Protein AF-A0AAU7BW28-F1 (afdb_monomer_lite)

Sequence (286 aa):
MNFTVKSLLILLLLIPFFSTAQVEEIYVDEDMNRMTKEQFLNNCGKSIYRCTSSVSDSLAVNILHSRFKFGRISPEVHEKLLSELYKNNETQTDQTIVLRFVDRHLSYESYVKHELNKMNSGGYDYYIFQNGEKKHFKGKSSVLPESWHKKNLKRYLYREKKCIKKVSKKSNSKVFHLAKYSFDSLHEDYKGLTLIKRNNYLEDIRSSLPDSTRFVIILPKGEYFSSEFFVHPKSIIPFLNNSDWSEYKRDLKYSNSIKYKKGYGFFKSLPYRYRNYYLDYNLTCF

Structure (mmCIF, N/CA/C/O backbone):
data_AF-A0AAU7BW28-F1
#
_entry.id   AF-A0AAU7BW28-F1
#
loop_
_atom_site.group_PDB
_atom_site.id
_atom_site.type_symbol
_atom_site.label_atom_id
_atom_site.label_alt_id
_atom_site.label_comp_id
_atom_site.label_asym_id
_atom_site.label_entity_id
_atom_site.label_seq_id
_atom_site.pdbx_PDB_ins_code
_atom_site.Cartn_x
_atom_site.Cartn_y
_atom_site.Cartn_z
_atom_site.occupancy
_atom_site.B_iso_or_equiv
_atom_site.auth_seq_id
_atom_site.auth_comp_id
_atom_site.auth_asym_id
_atom_site.auth_atom_id
_atom_site.pdbx_PDB_model_num
ATOM 1 N N . MET A 1 1 ? 41.742 -22.553 -60.285 1.00 51.03 1 MET A N 1
ATOM 2 C CA . MET A 1 1 ? 41.770 -22.941 -58.853 1.00 51.03 1 MET A CA 1
ATOM 3 C C . MET A 1 1 ? 41.646 -21.773 -57.853 1.00 51.03 1 MET A C 1
ATOM 5 O O . MET A 1 1 ? 41.866 -22.002 -56.678 1.00 51.03 1 MET A O 1
ATOM 9 N N . ASN A 1 2 ? 41.212 -20.558 -58.239 1.00 54.06 2 ASN A N 1
ATOM 10 C CA . ASN A 1 2 ? 41.238 -19.383 -57.333 1.00 54.06 2 ASN A CA 1
ATOM 11 C C . ASN A 1 2 ? 39.864 -18.777 -56.975 1.00 54.06 2 ASN A C 1
ATOM 13 O O . ASN A 1 2 ? 39.810 -17.747 -56.308 1.00 54.06 2 ASN A O 1
ATOM 17 N N . PHE A 1 3 ? 38.755 -19.383 -57.412 1.00 51.22 3 PHE A N 1
ATOM 18 C CA . PHE A 1 3 ? 37.410 -18.845 -57.156 1.00 51.22 3 PHE A CA 1
ATOM 19 C C . PHE A 1 3 ? 36.815 -19.330 -55.825 1.00 51.22 3 PHE A C 1
ATOM 21 O O . PHE A 1 3 ? 36.183 -18.558 -55.113 1.00 51.22 3 PHE A O 1
ATOM 28 N N . THR A 1 4 ? 37.097 -20.572 -55.430 1.00 55.78 4 THR A N 1
ATOM 29 C CA . THR A 1 4 ? 36.582 -21.184 -54.194 1.00 55.78 4 THR A CA 1
ATOM 30 C C . THR A 1 4 ? 37.168 -20.562 -52.923 1.00 55.78 4 THR A C 1
ATOM 32 O O . THR A 1 4 ? 36.454 -20.402 -51.938 1.00 55.78 4 THR A O 1
ATOM 35 N N . VAL A 1 5 ? 38.433 -20.127 -52.954 1.00 59.44 5 VAL A N 1
ATOM 36 C CA . VAL A 1 5 ? 39.103 -19.501 -51.797 1.00 59.44 5 VAL A CA 1
ATOM 37 C C . VAL A 1 5 ? 38.552 -18.097 -51.511 1.00 59.44 5 VAL A C 1
ATOM 39 O O . VAL A 1 5 ? 38.369 -17.733 -50.352 1.00 59.44 5 VAL A O 1
ATOM 42 N N . LYS A 1 6 ? 38.217 -17.320 -52.553 1.00 57.81 6 LYS A N 1
ATOM 43 C CA . LYS A 1 6 ? 37.648 -15.968 -52.400 1.00 57.81 6 LYS A CA 1
ATOM 44 C C . LYS A 1 6 ? 36.222 -15.992 -51.843 1.00 57.81 6 LYS A C 1
ATOM 46 O O . LYS A 1 6 ? 35.895 -15.162 -51.001 1.00 57.81 6 LYS A O 1
ATOM 51 N N . SER A 1 7 ? 35.399 -16.958 -52.252 1.00 61.16 7 SER A N 1
ATOM 52 C CA . SER A 1 7 ? 34.038 -17.118 -51.718 1.00 61.16 7 SER A CA 1
ATOM 53 C C . SER A 1 7 ? 34.025 -17.556 -50.248 1.00 61.16 7 SER A C 1
ATOM 55 O O . SER A 1 7 ? 33.180 -17.090 -49.488 1.00 61.16 7 SER A O 1
ATOM 57 N N . LEU A 1 8 ? 34.986 -18.385 -49.819 1.00 64.81 8 LEU A N 1
ATOM 58 C CA . LEU A 1 8 ? 35.111 -18.815 -48.420 1.00 64.81 8 LEU A CA 1
ATOM 59 C C . LEU A 1 8 ? 35.516 -17.657 -47.488 1.00 64.81 8 LEU A C 1
ATOM 61 O O . LEU A 1 8 ? 35.017 -17.548 -46.371 1.00 64.81 8 LEU A O 1
ATOM 65 N N . LEU A 1 9 ? 36.383 -16.761 -47.971 1.00 63.94 9 LEU A N 1
ATOM 66 C CA . LEU A 1 9 ? 36.865 -15.592 -47.227 1.00 63.94 9 LEU A CA 1
ATOM 67 C C . LEU A 1 9 ? 35.765 -14.537 -47.018 1.00 63.94 9 LEU A C 1
ATOM 69 O O . LEU A 1 9 ? 35.679 -13.941 -45.947 1.00 63.94 9 LEU A O 1
ATOM 73 N N . ILE A 1 10 ? 34.885 -14.356 -48.009 1.00 67.75 10 ILE A N 1
ATOM 74 C CA . ILE A 1 10 ? 33.700 -13.489 -47.892 1.00 67.75 10 ILE A CA 1
ATOM 75 C C . ILE A 1 10 ? 32.691 -14.080 -46.896 1.00 67.75 10 ILE A C 1
ATOM 77 O O . ILE A 1 10 ? 32.109 -13.338 -46.109 1.00 67.75 10 ILE A O 1
ATOM 81 N N . LEU A 1 11 ? 32.523 -15.409 -46.872 1.00 63.22 11 LEU A N 1
ATOM 82 C CA . LEU A 1 11 ? 31.638 -16.081 -45.916 1.00 63.22 11 LEU A CA 1
ATOM 83 C C . LEU A 1 11 ? 32.142 -15.937 -44.468 1.00 63.22 11 LEU A C 1
ATOM 85 O O . LEU A 1 11 ? 31.346 -15.671 -43.575 1.00 63.22 11 LEU A O 1
ATOM 89 N N . LEU A 1 12 ? 33.459 -16.036 -44.245 1.00 63.47 12 LEU A N 1
ATOM 90 C CA . LEU A 1 12 ? 34.102 -15.845 -42.934 1.00 63.47 12 LEU A CA 1
ATOM 91 C C . LEU A 1 12 ? 34.030 -14.395 -42.425 1.00 63.47 12 LEU A C 1
ATOM 93 O O . LEU A 1 12 ? 33.896 -14.179 -41.221 1.00 63.47 12 LEU A O 1
ATOM 97 N N . LEU A 1 13 ? 34.048 -13.405 -43.324 1.00 60.53 13 LEU A N 1
ATOM 98 C CA . LEU A 1 13 ? 33.890 -11.982 -42.987 1.00 60.53 13 LEU A CA 1
ATOM 99 C C . LEU A 1 13 ? 32.450 -11.586 -42.609 1.00 60.53 13 LEU A C 1
ATOM 101 O O . LEU A 1 13 ? 32.252 -10.515 -42.039 1.00 60.53 13 LEU A O 1
ATOM 105 N N . LEU A 1 14 ? 31.452 -12.438 -42.878 1.00 59.78 14 LEU A N 1
ATOM 106 C CA . LEU A 1 14 ? 30.046 -12.206 -42.511 1.00 59.78 14 LEU A CA 1
ATOM 107 C C . LEU A 1 14 ? 29.659 -12.807 -41.145 1.00 59.78 14 LEU A C 1
ATOM 109 O O . LEU A 1 14 ? 28.625 -12.443 -40.589 1.00 59.78 14 LEU A O 1
ATOM 113 N N . ILE A 1 15 ? 30.498 -13.674 -40.565 1.00 60.78 15 ILE A N 1
ATOM 114 C CA . ILE A 1 15 ? 30.257 -14.320 -39.262 1.00 60.78 15 ILE A CA 1
ATOM 115 C C . ILE A 1 15 ? 30.279 -13.345 -38.058 1.00 60.78 15 ILE A C 1
ATOM 117 O O . ILE A 1 15 ? 29.478 -13.555 -37.145 1.00 60.78 15 ILE A O 1
ATOM 121 N N . PRO A 1 16 ? 31.076 -12.250 -38.006 1.00 57.25 16 PRO A N 1
ATOM 122 C CA . PRO A 1 16 ? 31.078 -11.378 -36.828 1.00 57.25 16 PRO A CA 1
ATOM 123 C C . PRO A 1 16 ? 29.830 -10.485 -36.711 1.00 57.25 16 PRO A C 1
ATOM 125 O O . PRO A 1 16 ? 29.643 -9.852 -35.676 1.00 57.25 16 PRO A O 1
ATOM 128 N N . PHE A 1 17 ? 28.948 -10.446 -37.719 1.00 55.16 17 PHE A N 1
ATOM 129 C CA . PHE A 1 17 ? 27.733 -9.621 -37.683 1.00 55.16 17 PHE A CA 1
ATOM 130 C C . PHE A 1 17 ? 26.558 -10.246 -36.913 1.00 55.16 17 PHE A C 1
ATOM 132 O O . PHE A 1 17 ? 25.600 -9.537 -36.613 1.00 55.16 17 PHE A O 1
ATOM 139 N N . PHE A 1 18 ? 26.617 -11.533 -36.552 1.00 54.50 18 PHE A N 1
ATOM 140 C CA . PHE A 1 18 ? 25.511 -12.213 -35.857 1.00 54.50 18 PHE A CA 1
ATOM 141 C C . PHE A 1 18 ? 25.680 -12.336 -34.337 1.00 54.50 18 PHE A C 1
ATOM 143 O O . PHE A 1 18 ? 24.750 -12.768 -33.660 1.00 54.50 18 PHE A O 1
ATOM 150 N N . SER A 1 19 ? 26.802 -11.886 -33.770 1.00 52.16 19 SER A N 1
ATOM 151 C CA . SER A 1 19 ? 26.981 -11.805 -32.312 1.00 52.16 19 SER A CA 1
ATOM 152 C C . SER A 1 19 ? 26.445 -10.486 -31.754 1.00 52.16 19 SER A C 1
ATOM 154 O O . SER A 1 19 ? 27.135 -9.770 -31.031 1.00 52.16 19 SER A O 1
ATOM 156 N N . THR A 1 20 ? 25.199 -10.135 -32.075 1.00 60.94 20 THR A N 1
ATOM 157 C CA . THR A 1 20 ? 24.475 -9.185 -31.225 1.00 60.94 20 THR A CA 1
ATOM 158 C C . THR A 1 20 ? 24.211 -9.908 -29.913 1.00 60.94 20 THR A C 1
ATOM 160 O O . THR A 1 20 ? 23.485 -10.903 -29.917 1.00 60.94 20 THR A O 1
ATOM 163 N N . ALA A 1 21 ? 24.816 -9.454 -28.813 1.00 60.75 21 ALA A N 1
ATOM 164 C CA . ALA A 1 21 ? 24.485 -9.937 -27.479 1.00 60.75 21 ALA A CA 1
ATOM 165 C C . ALA A 1 21 ? 22.967 -9.788 -27.285 1.00 60.75 21 ALA A C 1
ATOM 167 O O . ALA A 1 21 ? 22.456 -8.677 -27.141 1.00 60.75 21 ALA A O 1
ATOM 168 N N . GLN A 1 22 ? 22.228 -10.892 -27.399 1.00 70.50 22 GLN A N 1
ATOM 169 C CA . GLN A 1 22 ? 20.799 -10.884 -27.131 1.00 70.50 22 GLN A CA 1
ATOM 170 C C . GLN A 1 22 ? 20.645 -10.675 -25.632 1.00 70.50 22 GLN A C 1
ATOM 172 O O . GLN A 1 22 ? 21.144 -11.472 -24.840 1.00 70.50 22 GLN A O 1
ATOM 177 N N . VAL A 1 23 ? 19.987 -9.581 -25.255 1.00 81.31 23 VAL A N 1
ATOM 178 C CA . VAL A 1 23 ? 19.608 -9.337 -23.865 1.00 81.31 23 VAL A CA 1
ATOM 179 C C . VAL A 1 23 ? 18.693 -10.482 -23.440 1.00 81.31 23 VAL A C 1
ATOM 181 O O . VAL A 1 23 ? 17.634 -10.683 -24.039 1.00 81.31 23 VAL A O 1
ATOM 184 N N . GLU A 1 24 ? 19.103 -11.247 -22.431 1.00 89.31 24 GLU A N 1
ATOM 185 C CA . GLU A 1 24 ? 18.281 -12.323 -21.890 1.00 89.31 24 GLU A CA 1
ATOM 186 C C . GLU A 1 24 ? 17.057 -11.707 -21.202 1.00 89.31 24 GLU A C 1
ATOM 188 O O . GLU A 1 24 ? 17.190 -10.801 -20.384 1.00 89.31 24 GLU A O 1
ATOM 193 N N . GLU A 1 25 ? 15.847 -12.169 -21.521 1.00 93.94 25 GLU A N 1
ATOM 194 C CA . GLU A 1 25 ? 14.629 -11.707 -20.851 1.00 93.94 25 GLU A CA 1
ATOM 195 C C . GLU A 1 25 ? 14.152 -12.754 -19.842 1.00 93.94 25 GLU A C 1
ATOM 197 O O . GLU A 1 25 ? 13.756 -13.859 -20.216 1.00 93.94 25 GLU A O 1
ATOM 202 N N . ILE A 1 26 ? 14.109 -12.384 -18.563 1.00 96.25 26 ILE A N 1
ATOM 203 C CA . ILE A 1 26 ? 13.549 -13.220 -17.500 1.00 96.25 26 ILE A CA 1
ATOM 204 C C . ILE A 1 26 ? 12.238 -12.600 -17.018 1.00 96.25 26 ILE A C 1
ATOM 206 O O . ILE A 1 26 ? 12.141 -11.389 -16.820 1.00 96.25 26 ILE A O 1
ATOM 210 N N . TYR A 1 27 ? 11.225 -13.442 -16.818 1.00 96.62 27 TYR A N 1
ATOM 211 C CA . TYR A 1 27 ? 9.905 -13.055 -16.328 1.00 96.62 27 TYR A CA 1
ATOM 212 C C . TYR A 1 27 ? 9.624 -13.779 -15.013 1.00 96.62 27 TYR A C 1
ATOM 214 O O . TYR A 1 27 ? 9.676 -15.009 -14.964 1.00 96.62 27 TYR A O 1
ATOM 222 N N . VAL A 1 28 ? 9.336 -13.025 -13.954 1.00 95.88 28 VAL A N 1
ATOM 223 C CA . VAL A 1 28 ? 9.110 -13.552 -12.599 1.00 95.88 28 VAL A CA 1
ATOM 224 C C . VAL A 1 28 ? 7.947 -12.850 -11.895 1.00 95.88 28 VAL A C 1
ATOM 226 O O . VAL A 1 28 ? 7.533 -11.757 -12.294 1.00 95.88 28 VAL A O 1
ATOM 229 N N . ASP A 1 29 ? 7.402 -13.481 -10.856 1.00 92.44 29 ASP A N 1
ATOM 230 C CA . ASP A 1 29 ? 6.489 -12.839 -9.902 1.00 92.44 29 ASP A CA 1
ATOM 231 C C . ASP A 1 29 ? 7.244 -12.181 -8.730 1.00 92.44 29 ASP A C 1
ATOM 233 O O . ASP A 1 29 ? 8.475 -12.128 -8.710 1.00 92.44 29 ASP A O 1
ATOM 237 N N . GLU A 1 30 ? 6.497 -11.632 -7.768 1.00 87.12 30 GLU A N 1
ATOM 238 C CA . GLU A 1 30 ? 7.046 -10.984 -6.567 1.00 87.12 30 GLU A CA 1
ATOM 239 C C . GLU A 1 30 ? 7.825 -11.931 -5.639 1.00 87.12 30 GLU A C 1
ATOM 241 O O . GLU A 1 30 ? 8.658 -11.458 -4.870 1.00 87.12 30 GLU A O 1
ATOM 246 N N . ASP A 1 31 ? 7.603 -13.243 -5.751 1.00 89.38 31 ASP A N 1
ATOM 247 C CA . ASP A 1 31 ? 8.280 -14.287 -4.976 1.00 89.38 31 ASP A CA 1
ATOM 248 C C . ASP A 1 31 ? 9.411 -14.956 -5.793 1.00 89.38 31 ASP A C 1
ATOM 250 O O . ASP A 1 31 ? 9.935 -16.003 -5.414 1.00 89.38 31 ASP A O 1
ATOM 254 N N . MET A 1 32 ? 9.813 -14.342 -6.915 1.00 91.69 32 MET A N 1
ATOM 255 C CA . MET A 1 32 ? 10.860 -14.807 -7.836 1.00 91.69 32 MET A CA 1
ATOM 256 C C . MET A 1 32 ? 10.555 -16.134 -8.549 1.00 91.69 32 MET A C 1
ATOM 258 O O . MET A 1 32 ? 11.452 -16.737 -9.151 1.00 91.69 32 MET A O 1
ATOM 262 N N . ASN A 1 33 ? 9.296 -16.576 -8.571 1.00 95.62 33 ASN A N 1
ATOM 263 C CA . ASN A 1 33 ? 8.906 -17.731 -9.370 1.00 95.62 33 ASN A CA 1
ATOM 264 C C . ASN A 1 33 ? 8.902 -17.347 -10.850 1.00 95.62 33 ASN A C 1
ATOM 266 O O . ASN A 1 33 ? 8.308 -16.343 -11.252 1.00 95.62 33 ASN A O 1
ATOM 270 N N . ARG A 1 34 ? 9.553 -18.164 -11.683 1.00 96.00 34 ARG A N 1
ATOM 271 C CA . ARG A 1 34 ? 9.599 -17.941 -13.132 1.00 96.00 34 ARG A CA 1
ATOM 272 C C . ARG A 1 34 ? 8.220 -18.118 -13.766 1.00 96.00 34 ARG A C 1
ATOM 274 O O . ARG A 1 34 ? 7.472 -19.031 -13.424 1.00 96.00 34 ARG A O 1
ATOM 281 N N . MET A 1 35 ? 7.929 -17.285 -14.758 1.00 96.31 35 MET A N 1
ATOM 282 C CA . MET A 1 35 ? 6.755 -17.396 -15.619 1.00 96.31 35 MET A CA 1
ATO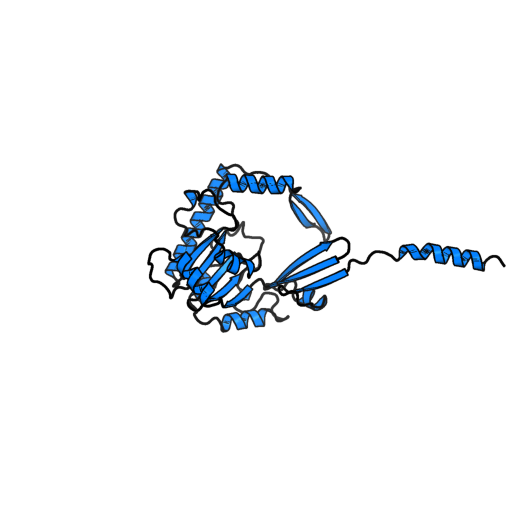M 283 C C . MET A 1 35 ? 7.138 -17.215 -17.087 1.00 96.31 35 MET A C 1
ATOM 285 O O . MET A 1 35 ? 8.240 -16.787 -17.421 1.00 96.31 35 MET A O 1
ATOM 289 N N . THR A 1 36 ? 6.218 -17.538 -17.987 1.00 96.25 36 THR A N 1
ATOM 290 C CA . THR A 1 36 ? 6.394 -17.277 -19.419 1.00 96.25 36 THR A CA 1
ATOM 291 C C . THR A 1 36 ? 6.139 -15.805 -19.748 1.00 96.25 36 THR A C 1
ATOM 293 O O . THR A 1 36 ? 5.355 -15.123 -19.080 1.00 96.25 36 THR A O 1
ATOM 296 N N . LYS A 1 37 ? 6.735 -15.324 -20.846 1.00 94.62 37 LYS A N 1
ATOM 297 C CA . LYS A 1 37 ? 6.442 -14.000 -21.418 1.00 94.62 37 LYS A CA 1
ATOM 298 C C . LYS A 1 37 ? 4.946 -13.801 -21.662 1.00 94.62 37 LYS A C 1
ATOM 300 O O . LYS A 1 37 ? 4.407 -12.744 -21.355 1.00 94.62 37 LYS A O 1
ATOM 305 N N . GLU A 1 38 ? 4.259 -14.826 -22.167 1.00 92.69 38 GLU A N 1
ATOM 306 C CA . GLU A 1 38 ? 2.815 -14.779 -22.403 1.00 92.69 38 GLU A CA 1
ATOM 307 C C . GLU A 1 38 ? 2.027 -14.599 -21.097 1.00 92.69 38 GLU A C 1
ATOM 309 O O . GLU A 1 38 ? 1.169 -13.720 -21.016 1.00 92.69 38 GLU A O 1
ATOM 314 N N . GLN A 1 39 ? 2.337 -15.376 -20.053 1.00 93.00 39 GLN A N 1
ATOM 315 C CA . GLN A 1 39 ? 1.705 -15.221 -18.737 1.00 93.00 39 GLN A CA 1
ATOM 316 C C . GLN A 1 39 ? 1.925 -13.817 -18.174 1.00 93.00 39 GLN A C 1
ATOM 318 O O . GLN A 1 39 ? 0.970 -13.185 -17.713 1.00 93.00 39 GLN A O 1
ATOM 323 N N . PHE A 1 40 ? 3.156 -13.309 -18.258 1.00 94.44 40 PHE A N 1
ATOM 324 C CA . PHE A 1 40 ? 3.476 -11.954 -17.832 1.00 94.44 40 PHE A CA 1
ATOM 325 C C . PHE A 1 40 ? 2.641 -10.924 -18.592 1.00 94.44 40 PHE A C 1
ATOM 327 O O . PHE A 1 40 ? 1.927 -10.149 -17.963 1.00 94.44 40 PHE A O 1
ATOM 334 N N . LEU A 1 41 ? 2.658 -10.944 -19.928 1.00 90.94 41 LEU A N 1
ATOM 335 C CA . LEU A 1 41 ? 1.924 -9.991 -20.768 1.00 90.94 41 LEU A CA 1
ATOM 336 C C . LEU A 1 41 ? 0.405 -10.075 -20.561 1.00 90.94 41 LEU A C 1
ATOM 338 O O . LEU A 1 41 ? -0.262 -9.045 -20.530 1.00 90.94 41 LEU A O 1
ATOM 342 N N . ASN A 1 42 ? -0.144 -11.274 -20.356 1.00 89.12 42 ASN A N 1
ATOM 343 C CA . ASN A 1 42 ? -1.570 -11.475 -20.087 1.00 89.12 42 ASN A CA 1
ATOM 344 C C . ASN A 1 42 ? -2.003 -10.925 -18.722 1.00 89.12 42 ASN A C 1
ATOM 346 O O . ASN A 1 42 ? -3.137 -10.457 -18.560 1.00 89.12 42 ASN A O 1
ATOM 350 N N . ASN A 1 43 ? -1.119 -10.990 -17.728 1.00 89.81 43 ASN A N 1
ATOM 351 C CA . ASN A 1 43 ? -1.340 -10.383 -16.419 1.00 89.81 43 ASN A CA 1
ATOM 352 C C . ASN A 1 43 ? -1.048 -8.882 -16.435 1.00 89.81 43 ASN A C 1
ATOM 354 O O . ASN A 1 43 ? -1.693 -8.109 -15.717 1.00 89.81 43 ASN A O 1
ATOM 358 N N . CYS A 1 44 ? -0.133 -8.459 -17.301 1.00 85.25 44 CYS A N 1
ATOM 359 C CA . CYS A 1 44 ? 0.238 -7.078 -17.473 1.00 85.25 44 CYS A CA 1
ATOM 360 C C . CYS A 1 44 ? -0.910 -6.278 -18.093 1.00 85.25 44 CYS A C 1
ATOM 362 O O . CYS A 1 44 ? -1.338 -6.498 -19.220 1.00 85.25 44 CYS A O 1
ATOM 364 N N . GLY A 1 45 ? -1.464 -5.349 -17.317 1.00 80.50 45 GLY A N 1
ATOM 365 C CA . GLY A 1 45 ? -2.656 -4.586 -17.696 1.00 80.50 45 GLY A CA 1
ATOM 366 C C . GLY A 1 45 ? -3.936 -5.030 -16.990 1.00 80.50 45 GLY A C 1
ATOM 367 O O . GLY A 1 45 ? -4.961 -4.357 -17.134 1.00 80.50 45 GLY A O 1
ATOM 368 N N . LYS A 1 46 ? -3.895 -6.092 -16.175 1.00 88.44 46 LYS A N 1
ATOM 369 C CA . LYS A 1 46 ? -4.943 -6.323 -15.174 1.00 88.44 46 LYS A CA 1
ATOM 370 C C . LYS A 1 46 ? -4.835 -5.278 -14.061 1.00 88.44 46 LYS A C 1
ATOM 372 O O . LYS A 1 46 ? -3.739 -4.893 -13.660 1.00 88.44 46 LYS A O 1
ATOM 377 N N . SER A 1 47 ? -5.969 -4.828 -13.525 1.00 86.88 47 SER A N 1
ATOM 378 C CA . SER A 1 47 ? -5.998 -3.778 -12.495 1.00 86.88 47 SER A CA 1
ATOM 379 C C . SER A 1 47 ? -5.319 -4.175 -11.184 1.00 86.88 47 SER A C 1
ATOM 381 O O . SER A 1 47 ? -4.825 -3.297 -10.473 1.00 86.88 47 SER A O 1
ATOM 383 N N . ILE A 1 48 ? -5.265 -5.478 -10.902 1.00 91.06 48 ILE A N 1
ATOM 384 C CA . ILE A 1 48 ? -4.683 -6.065 -9.693 1.00 91.06 48 ILE A CA 1
ATOM 385 C C . ILE A 1 48 ? -3.164 -6.270 -9.761 1.00 91.06 48 ILE A C 1
ATOM 387 O O . ILE A 1 48 ? -2.575 -6.598 -8.738 1.00 91.06 48 ILE A O 1
ATOM 391 N N . TYR A 1 49 ? -2.528 -6.049 -10.919 1.00 91.12 49 TYR A N 1
ATOM 392 C CA . TYR A 1 49 ? -1.084 -6.222 -11.094 1.00 91.12 49 TYR A CA 1
ATOM 393 C C . TYR A 1 49 ? -0.384 -4.937 -11.536 1.00 91.12 49 TYR A C 1
ATOM 395 O O . TYR A 1 49 ? -0.952 -4.082 -12.225 1.00 91.12 49 TYR A O 1
ATOM 403 N N . ARG A 1 50 ? 0.888 -4.816 -11.155 1.00 89.69 50 ARG A N 1
ATOM 404 C CA . ARG A 1 50 ? 1.837 -3.820 -11.654 1.00 89.69 50 ARG A CA 1
ATOM 405 C C . ARG A 1 50 ? 3.017 -4.550 -12.280 1.00 89.69 50 ARG A C 1
ATOM 407 O O . ARG A 1 50 ? 3.591 -5.436 -11.667 1.00 89.69 50 ARG A O 1
ATOM 414 N N . CYS A 1 51 ? 3.400 -4.143 -13.479 1.00 90.81 51 CYS A N 1
ATOM 415 C CA . CYS A 1 51 ? 4.571 -4.683 -14.157 1.00 90.81 51 CYS A CA 1
ATOM 416 C C . CYS A 1 51 ? 5.721 -3.701 -14.033 1.00 90.81 51 CYS A C 1
ATOM 418 O O . CYS A 1 51 ? 5.534 -2.503 -14.268 1.00 90.81 51 CYS A O 1
ATOM 420 N N . THR A 1 52 ? 6.899 -4.206 -13.707 1.00 90.31 52 THR A N 1
ATOM 421 C CA . THR A 1 52 ? 8.139 -3.433 -13.743 1.00 90.31 52 THR A CA 1
ATOM 422 C C . THR A 1 52 ? 9.166 -4.180 -14.567 1.00 90.31 52 THR A C 1
ATOM 424 O O . THR A 1 52 ? 9.229 -5.404 -14.492 1.00 90.31 52 THR A O 1
ATOM 427 N N . SER A 1 53 ? 9.995 -3.443 -15.291 1.00 88.75 53 SER A N 1
ATOM 428 C CA . SER A 1 53 ? 11.116 -4.003 -16.036 1.00 88.75 53 SER A CA 1
ATOM 429 C C . SER A 1 53 ? 12.379 -3.270 -15.617 1.00 88.75 53 SER A C 1
ATOM 431 O O . SER A 1 53 ? 12.380 -2.039 -15.558 1.00 88.75 53 SER A O 1
ATOM 433 N N . SER A 1 54 ? 13.428 -4.024 -15.314 1.00 85.88 54 SER A N 1
ATOM 434 C CA . SER A 1 54 ? 14.780 -3.515 -15.102 1.00 85.88 54 SER A CA 1
ATOM 435 C C . SER A 1 54 ? 15.675 -4.114 -16.175 1.00 85.88 54 SER A C 1
ATOM 437 O O . SER A 1 54 ? 15.618 -5.320 -16.398 1.00 85.88 54 SER A O 1
ATOM 439 N N . VAL A 1 55 ? 16.456 -3.285 -16.860 1.00 85.00 55 VAL A N 1
ATOM 440 C CA . VAL A 1 55 ? 17.301 -3.710 -17.982 1.00 85.00 55 VAL A CA 1
ATOM 441 C C . VAL A 1 55 ? 18.741 -3.321 -17.681 1.00 85.00 55 VAL A C 1
ATOM 443 O O . VAL A 1 55 ? 19.008 -2.167 -17.349 1.00 85.00 55 VAL A O 1
ATOM 446 N N . SER A 1 56 ? 19.644 -4.288 -17.791 1.00 83.56 56 SER A N 1
ATOM 447 C CA . SER A 1 56 ? 21.092 -4.114 -17.873 1.00 83.56 56 SER A CA 1
ATOM 448 C C . SER A 1 56 ? 21.588 -4.552 -19.256 1.00 83.56 56 SER A C 1
ATOM 450 O O . SER A 1 56 ? 20.803 -5.013 -20.086 1.00 83.56 56 SER A O 1
ATOM 452 N N . ASP A 1 57 ? 22.893 -4.430 -19.503 1.00 79.38 57 ASP A N 1
ATOM 453 C CA . ASP A 1 57 ? 23.507 -4.713 -20.808 1.00 79.38 57 ASP A CA 1
ATOM 454 C C . ASP A 1 57 ? 23.294 -6.155 -21.299 1.00 79.38 57 ASP A C 1
ATOM 456 O O . ASP A 1 57 ? 23.282 -6.402 -22.502 1.00 79.38 57 ASP A O 1
ATOM 460 N N . SER A 1 58 ? 23.105 -7.110 -20.385 1.00 86.75 58 SER A N 1
ATOM 461 C CA . SER A 1 58 ? 22.934 -8.531 -20.709 1.00 86.75 58 SER A CA 1
ATOM 462 C C . SER A 1 58 ? 21.593 -9.119 -20.276 1.00 86.75 58 SER A C 1
ATOM 464 O O . SER A 1 58 ? 21.251 -10.213 -20.720 1.00 86.75 58 SER A O 1
ATOM 466 N N . LEU A 1 59 ? 20.831 -8.425 -19.425 1.00 88.69 59 LEU A N 1
ATOM 467 C CA . LEU A 1 59 ? 19.664 -9.000 -18.766 1.00 88.69 59 LEU A CA 1
ATOM 468 C C . LEU A 1 59 ? 18.524 -7.989 -18.619 1.00 88.69 59 LEU A C 1
ATOM 470 O O . LEU A 1 59 ? 18.677 -6.913 -18.047 1.00 88.69 59 LEU A O 1
ATOM 474 N N . ALA A 1 60 ? 17.334 -8.389 -19.049 1.00 90.94 60 ALA A N 1
ATOM 475 C CA . ALA A 1 60 ? 16.078 -7.713 -18.783 1.00 90.94 60 ALA A CA 1
ATOM 476 C C . ALA A 1 60 ? 15.234 -8.552 -17.815 1.00 90.94 60 ALA A C 1
ATOM 478 O O . ALA A 1 60 ? 14.707 -9.607 -18.170 1.00 90.94 60 ALA A O 1
ATOM 479 N N . VAL A 1 61 ? 15.066 -8.065 -16.587 1.00 93.44 61 VAL A N 1
ATOM 480 C CA . VAL A 1 61 ? 14.215 -8.693 -15.571 1.00 93.44 61 VAL A CA 1
ATOM 481 C C . VAL A 1 61 ? 12.853 -8.013 -15.560 1.00 93.44 61 VAL A C 1
ATOM 483 O O . VAL A 1 61 ? 12.733 -6.821 -15.276 1.00 93.44 61 VAL A O 1
ATOM 486 N N . ASN A 1 62 ? 11.812 -8.786 -15.845 1.00 94.81 62 ASN A N 1
ATOM 487 C CA . ASN A 1 62 ? 10.420 -8.363 -15.872 1.00 94.81 62 ASN A CA 1
ATOM 488 C C . ASN A 1 62 ? 9.688 -8.975 -14.676 1.00 94.81 62 ASN A C 1
ATOM 490 O O . ASN A 1 62 ? 9.544 -10.191 -14.586 1.00 94.81 62 ASN A O 1
ATOM 494 N N . ILE A 1 63 ? 9.225 -8.129 -13.759 1.00 93.94 63 ILE A N 1
ATOM 495 C CA . ILE A 1 63 ? 8.631 -8.547 -12.486 1.00 93.94 63 ILE A CA 1
ATOM 496 C C . ILE A 1 63 ? 7.156 -8.156 -12.449 1.00 93.94 63 ILE A C 1
ATOM 498 O O . ILE A 1 63 ? 6.797 -6.997 -12.703 1.00 93.94 63 ILE A O 1
ATOM 502 N N . LEU A 1 64 ? 6.300 -9.132 -12.149 1.00 92.50 64 LEU A N 1
ATOM 503 C CA . LEU A 1 64 ? 4.869 -8.951 -11.937 1.00 92.50 64 LEU A CA 1
ATOM 504 C C . LEU A 1 64 ? 4.585 -8.814 -10.436 1.00 92.50 64 LEU A C 1
ATOM 506 O O . LEU A 1 64 ? 4.643 -9.787 -9.693 1.00 92.50 64 LEU A O 1
ATOM 510 N N . HIS A 1 65 ? 4.229 -7.609 -10.005 1.00 90.94 65 HIS A N 1
ATOM 511 C CA . HIS A 1 65 ? 3.896 -7.300 -8.613 1.00 90.94 65 HIS A CA 1
ATOM 512 C C . HIS A 1 65 ? 2.391 -7.363 -8.397 1.00 90.94 65 HIS A C 1
ATOM 514 O O . HIS A 1 65 ? 1.629 -6.772 -9.180 1.00 90.94 65 HIS A O 1
ATOM 520 N N . SER A 1 66 ? 1.949 -7.999 -7.313 1.00 91.50 66 SER A N 1
ATOM 521 C CA . SER A 1 66 ? 0.563 -7.864 -6.885 1.00 91.50 66 SER A CA 1
ATOM 522 C C . SER A 1 66 ? 0.336 -6.483 -6.282 1.00 91.50 66 SER A C 1
ATOM 524 O O . SER A 1 66 ? 1.100 -6.001 -5.448 1.00 91.50 66 SER A O 1
ATOM 526 N N . ARG A 1 67 ? -0.757 -5.827 -6.674 1.00 90.75 67 ARG A N 1
ATOM 527 C CA . ARG A 1 67 ? -1.144 -4.540 -6.079 1.00 90.75 67 ARG A CA 1
ATOM 528 C C . ARG A 1 67 ? -1.907 -4.678 -4.774 1.00 90.75 67 ARG A C 1
ATOM 530 O O . ARG A 1 67 ? -2.101 -3.683 -4.074 1.00 90.75 67 ARG A O 1
ATOM 537 N N . PHE A 1 68 ? -2.385 -5.886 -4.502 1.00 91.88 68 PHE A N 1
ATOM 538 C CA . PHE A 1 68 ? -3.216 -6.219 -3.361 1.00 91.88 68 PHE A CA 1
ATOM 539 C C . PHE A 1 68 ? -2.728 -7.530 -2.761 1.00 91.88 68 PHE A C 1
ATOM 541 O O . PHE A 1 68 ? -2.575 -8.516 -3.485 1.00 91.88 68 PHE A O 1
ATOM 548 N N . LYS A 1 69 ? -2.523 -7.572 -1.448 1.00 92.12 69 LYS A N 1
ATOM 549 C CA . LYS A 1 69 ? -2.099 -8.799 -0.768 1.00 92.12 69 LYS A CA 1
ATOM 550 C C . LYS A 1 69 ? -2.959 -9.020 0.457 1.00 92.12 69 LYS A C 1
ATOM 552 O O . LYS A 1 69 ? -3.168 -8.099 1.239 1.00 92.12 69 LYS A O 1
ATOM 557 N N . PHE A 1 70 ? -3.453 -10.242 0.606 1.00 93.56 70 PHE A N 1
ATOM 558 C CA . PHE A 1 70 ? -3.983 -10.721 1.873 1.00 93.56 70 PHE A CA 1
ATOM 559 C C . PHE A 1 70 ? -2.929 -11.593 2.530 1.00 93.56 70 PHE A C 1
ATOM 561 O O . PHE A 1 70 ? -2.249 -12.361 1.850 1.00 93.56 70 PHE A O 1
ATOM 568 N N . GLY A 1 71 ? -2.838 -11.525 3.846 1.00 91.12 71 GLY A N 1
ATOM 569 C CA . GLY A 1 71 ? -1.965 -12.409 4.595 1.00 91.12 71 GLY A CA 1
ATOM 570 C C . GLY A 1 71 ? -2.320 -12.428 6.067 1.00 91.12 71 GLY A C 1
ATOM 571 O O . GLY A 1 71 ? -3.376 -11.947 6.481 1.00 91.12 71 GLY A O 1
ATOM 572 N N . ARG A 1 72 ? -1.424 -13.005 6.858 1.00 91.50 72 ARG A N 1
ATOM 573 C CA . ARG A 1 72 ? -1.546 -13.058 8.307 1.00 91.50 72 ARG A CA 1
ATOM 574 C C . ARG A 1 72 ? -0.202 -12.739 8.934 1.00 91.50 72 ARG A C 1
ATOM 576 O O . ARG A 1 72 ? 0.813 -13.300 8.536 1.00 91.50 72 ARG A O 1
ATOM 583 N N . ILE A 1 73 ? -0.217 -11.821 9.887 1.00 87.94 73 ILE A N 1
ATOM 584 C CA . ILE A 1 73 ? 0.932 -11.497 10.724 1.00 87.94 73 ILE A CA 1
ATOM 585 C C . ILE A 1 73 ? 1.042 -12.589 11.794 1.00 87.94 73 ILE A C 1
ATOM 587 O O . ILE A 1 73 ? 0.020 -13.078 12.286 1.00 87.94 73 ILE A O 1
ATOM 591 N N . SER A 1 74 ? 2.263 -12.998 12.145 1.00 87.69 74 SER A N 1
ATOM 592 C CA . SER A 1 74 ? 2.452 -13.936 13.253 1.00 87.69 74 SER A CA 1
ATOM 593 C C . SER A 1 74 ? 1.925 -13.325 14.562 1.00 87.69 74 SER A C 1
ATOM 595 O O . SER A 1 74 ? 1.989 -12.103 14.729 1.00 87.69 74 SER A O 1
ATOM 597 N N . PRO A 1 75 ? 1.413 -14.136 15.507 1.00 88.56 75 PRO A N 1
ATOM 598 C CA . PRO A 1 75 ? 0.924 -13.624 16.788 1.00 88.56 75 PRO A CA 1
ATOM 599 C C . PRO A 1 75 ? 1.951 -12.746 17.517 1.00 88.56 75 PRO A C 1
ATOM 601 O O . PRO A 1 75 ? 1.606 -11.666 17.980 1.00 88.56 75 PRO A O 1
ATOM 604 N N . GLU A 1 76 ? 3.226 -13.144 17.508 1.00 86.75 76 GLU A N 1
ATOM 605 C CA . GLU A 1 76 ? 4.321 -12.389 18.127 1.00 86.75 76 GLU A CA 1
ATOM 606 C C . GLU A 1 76 ? 4.510 -10.995 17.505 1.00 86.75 76 GLU A C 1
ATOM 608 O O . GLU A 1 76 ? 4.609 -9.994 18.216 1.00 86.75 76 GLU A O 1
ATOM 613 N N . VAL A 1 77 ? 4.545 -10.901 16.169 1.00 84.19 77 VAL A N 1
ATOM 614 C CA . VAL A 1 77 ? 4.689 -9.608 15.478 1.00 84.19 77 VAL A CA 1
ATOM 615 C C . VAL A 1 77 ? 3.440 -8.753 15.692 1.00 84.19 77 VAL A C 1
ATOM 617 O O . VAL A 1 77 ? 3.546 -7.537 15.852 1.00 84.19 77 VAL A O 1
ATOM 620 N N . HIS A 1 78 ? 2.262 -9.375 15.746 1.00 86.75 78 HIS A N 1
ATOM 621 C CA . HIS A 1 78 ? 1.008 -8.685 16.019 1.00 86.75 78 HIS A CA 1
ATOM 622 C C . HIS A 1 78 ? 0.978 -8.081 17.432 1.00 86.75 78 HIS A C 1
ATOM 624 O O . HIS A 1 78 ? 0.678 -6.899 17.576 1.00 86.75 78 HIS A O 1
ATOM 630 N N . GLU A 1 79 ? 1.355 -8.835 18.465 1.00 85.44 79 GLU A N 1
ATOM 631 C CA . GLU A 1 79 ? 1.431 -8.336 19.846 1.00 85.44 79 GLU A CA 1
ATOM 632 C C . GLU A 1 79 ? 2.430 -7.186 19.993 1.00 85.44 79 GLU A C 1
ATOM 634 O O . GLU A 1 79 ? 2.106 -6.145 20.572 1.00 85.44 79 GLU A O 1
ATOM 639 N N . LYS A 1 80 ? 3.625 -7.326 19.406 1.00 83.00 80 LYS A N 1
ATOM 640 C CA . LYS A 1 80 ? 4.633 -6.256 19.401 1.00 83.00 80 LYS A CA 1
ATOM 641 C C . LYS A 1 80 ? 4.108 -5.007 18.702 1.00 83.00 80 LYS A C 1
ATOM 643 O O . LYS A 1 80 ? 4.236 -3.911 19.246 1.00 83.00 80 LYS A O 1
ATOM 648 N N . LEU A 1 81 ? 3.460 -5.160 17.546 1.00 84.38 81 LEU A N 1
ATOM 649 C CA . LEU A 1 81 ? 2.823 -4.047 16.847 1.00 84.38 81 LEU A CA 1
ATOM 650 C C . LEU A 1 81 ? 1.812 -3.343 17.760 1.00 84.38 81 LEU A C 1
ATOM 652 O O . LEU A 1 81 ? 1.898 -2.130 17.928 1.00 84.38 81 LEU A O 1
ATOM 656 N N . LEU A 1 82 ? 0.896 -4.084 18.390 1.00 85.50 82 LEU A N 1
ATOM 657 C CA . LEU A 1 82 ? -0.086 -3.508 19.311 1.00 85.50 82 LEU A CA 1
ATOM 658 C C . LEU A 1 82 ? 0.581 -2.755 20.468 1.00 85.50 82 LEU A C 1
ATOM 660 O O . LEU A 1 82 ? 0.195 -1.622 20.753 1.00 85.50 82 LEU A O 1
ATOM 664 N N . SER A 1 83 ? 1.614 -3.330 21.089 1.00 82.00 83 SER A N 1
ATOM 665 C CA . SER A 1 83 ? 2.329 -2.668 22.188 1.00 82.00 83 SER A CA 1
ATOM 666 C C . SER A 1 83 ? 2.961 -1.336 21.776 1.00 82.00 83 SER A C 1
ATOM 668 O O . SER A 1 83 ? 2.987 -0.397 22.566 1.00 82.00 83 SER A O 1
ATOM 670 N N . GLU A 1 84 ? 3.424 -1.223 20.529 1.00 80.19 84 GLU A N 1
ATOM 671 C CA . GLU A 1 84 ? 4.016 0.001 19.992 1.00 80.19 84 GLU A CA 1
ATOM 672 C C . GLU A 1 84 ? 2.949 1.039 19.635 1.00 80.19 84 GLU A C 1
ATOM 674 O O . GLU A 1 84 ? 3.120 2.230 19.899 1.00 80.19 84 GLU A O 1
ATOM 679 N N . LEU A 1 85 ? 1.832 0.590 19.061 1.00 81.25 85 LEU A N 1
ATOM 680 C CA . LEU A 1 85 ? 0.728 1.454 18.646 1.00 81.25 85 LEU A CA 1
ATOM 681 C C . LEU A 1 85 ? -0.055 2.045 19.823 1.00 81.25 85 LEU A C 1
ATOM 683 O O . LEU A 1 85 ? -0.567 3.161 19.715 1.00 81.25 85 LEU A O 1
ATOM 687 N N . TYR A 1 86 ? -0.155 1.306 20.928 1.00 79.94 86 TYR A N 1
ATOM 688 C CA . TYR A 1 86 ? -0.980 1.650 22.089 1.00 79.94 86 TYR A CA 1
ATOM 689 C C . TYR A 1 86 ? -0.158 1.931 23.356 1.00 79.94 86 TYR A C 1
ATOM 691 O O . TYR A 1 86 ? -0.670 1.779 24.467 1.00 79.94 86 TYR A O 1
ATOM 699 N N . LYS A 1 87 ? 1.105 2.370 23.217 1.00 70.56 87 LYS A N 1
ATOM 700 C CA . LYS A 1 87 ? 1.920 2.837 24.354 1.00 70.56 87 LYS A CA 1
ATOM 701 C C . LYS A 1 87 ? 1.085 3.799 25.219 1.00 70.56 87 LYS A C 1
ATOM 703 O O . LYS A 1 87 ? 0.670 4.841 24.718 1.00 70.56 87 LYS A O 1
ATOM 708 N N . ASN A 1 88 ? 0.864 3.432 26.492 1.00 53.31 88 ASN A N 1
ATOM 709 C CA . ASN A 1 88 ? 0.063 4.116 27.536 1.00 53.31 88 ASN A CA 1
ATOM 710 C C . ASN A 1 88 ? -1.383 3.615 27.804 1.00 53.31 88 ASN A C 1
ATOM 712 O O . ASN A 1 88 ? -2.274 4.425 28.042 1.00 53.31 88 ASN A O 1
ATOM 716 N N . ASN A 1 89 ? -1.610 2.298 27.904 1.00 48.16 89 ASN A N 1
ATOM 717 C CA . ASN A 1 89 ? -2.812 1.695 28.526 1.00 48.16 89 ASN A CA 1
ATOM 718 C C . ASN A 1 89 ? -4.178 1.963 27.854 1.00 48.16 89 ASN A C 1
ATOM 720 O O . ASN A 1 89 ? -5.212 1.715 28.476 1.00 48.16 89 ASN A O 1
ATOM 724 N N . GLU A 1 90 ? -4.236 2.386 26.586 1.00 55.94 90 GLU A N 1
ATOM 725 C CA . GLU A 1 90 ? -5.500 2.304 25.838 1.00 55.94 90 GLU A CA 1
ATOM 726 C C . GLU A 1 90 ? -5.807 0.832 25.522 1.00 55.94 90 GLU A C 1
ATOM 728 O O . GLU A 1 90 ? -5.324 0.250 24.552 1.00 55.94 90 GLU A O 1
ATOM 733 N N . THR A 1 91 ? -6.616 0.222 26.384 1.00 50.44 91 THR A N 1
ATOM 734 C CA . THR A 1 91 ? -7.193 -1.118 26.263 1.00 50.44 91 THR A CA 1
ATOM 735 C C . THR A 1 91 ? -8.178 -1.180 25.098 1.00 50.44 91 THR A C 1
ATOM 737 O O . THR A 1 91 ? -9.389 -1.177 25.292 1.00 50.44 91 THR A O 1
ATOM 740 N N . GLN A 1 92 ? -7.687 -1.257 23.862 1.00 58.81 92 GLN A N 1
ATOM 741 C CA . GLN A 1 92 ? -8.518 -1.683 22.734 1.00 58.81 92 GLN A CA 1
ATOM 742 C C . GLN A 1 92 ? -7.760 -2.643 21.821 1.00 58.81 92 GLN A C 1
ATOM 744 O O . GLN A 1 92 ? -7.079 -2.248 20.881 1.00 58.81 92 GLN A O 1
ATOM 749 N N . THR A 1 93 ? -7.926 -3.932 22.112 1.00 66.62 93 THR A N 1
ATOM 750 C CA . THR A 1 93 ? -7.354 -5.061 21.369 1.00 66.62 93 THR A CA 1
ATOM 751 C C . THR A 1 93 ? -8.264 -5.578 20.246 1.00 66.62 93 THR A C 1
ATOM 753 O O . THR A 1 93 ? -7.824 -6.410 19.462 1.00 66.62 93 THR A O 1
ATOM 756 N N . ASP A 1 94 ? -9.499 -5.067 20.120 1.00 81.94 94 ASP A N 1
ATOM 757 C CA . ASP A 1 94 ? -10.491 -5.519 19.121 1.00 81.94 94 ASP A CA 1
ATOM 758 C C . ASP A 1 94 ? -10.784 -4.486 18.013 1.00 81.94 94 ASP A C 1
ATOM 760 O O . ASP A 1 94 ? -11.859 -4.456 17.416 1.00 81.94 94 ASP A O 1
ATOM 764 N N . GLN A 1 95 ? -9.841 -3.583 17.736 1.00 88.19 95 GLN A N 1
ATOM 765 C CA . GLN A 1 95 ? -9.983 -2.615 16.646 1.00 88.19 95 GLN A CA 1
ATOM 766 C C . GLN A 1 95 ? -9.242 -3.050 15.393 1.00 88.19 95 GLN A C 1
ATOM 768 O O . GLN A 1 95 ? -8.112 -3.528 15.448 1.00 88.19 95 GLN A O 1
ATOM 773 N N . THR A 1 96 ? -9.843 -2.768 14.239 1.00 91.56 96 THR A N 1
ATOM 774 C CA . THR A 1 96 ? -9.130 -2.841 12.966 1.00 91.56 96 THR A CA 1
ATOM 775 C C . THR A 1 96 ? -8.130 -1.688 12.882 1.00 91.56 96 THR A C 1
ATOM 777 O O . THR A 1 96 ? -8.488 -0.511 12.977 1.00 91.56 96 THR A O 1
ATOM 780 N N . ILE A 1 97 ? -6.863 -2.007 12.672 1.00 91.00 97 ILE A N 1
ATOM 781 C CA . ILE A 1 97 ? -5.792 -1.026 12.524 1.00 91.00 97 ILE A CA 1
ATOM 782 C C . ILE A 1 97 ? -5.633 -0.697 11.048 1.00 91.00 97 ILE A C 1
ATOM 784 O O . ILE A 1 97 ? -5.562 -1.586 10.205 1.00 91.00 97 ILE A O 1
ATOM 788 N N . VAL A 1 98 ? -5.527 0.588 10.725 1.00 91.25 98 VAL A N 1
ATOM 789 C CA . VAL A 1 98 ? -5.157 1.048 9.386 1.00 91.25 98 VAL A CA 1
ATOM 790 C C . VAL A 1 98 ? -3.814 1.755 9.469 1.00 91.25 98 VAL A C 1
ATOM 792 O O . VAL A 1 98 ? -3.733 2.879 9.959 1.00 91.25 98 VAL A O 1
ATOM 795 N N . LEU A 1 99 ? -2.760 1.105 8.982 1.00 88.88 99 LEU A N 1
ATOM 796 C CA . LEU A 1 99 ? -1.423 1.677 8.863 1.00 88.88 99 LEU A CA 1
ATOM 797 C C . LEU A 1 99 ? -1.273 2.319 7.491 1.00 88.88 99 LEU A C 1
ATOM 799 O O . LEU A 1 99 ? -1.242 1.633 6.471 1.00 88.88 99 LEU A O 1
ATOM 803 N N . ARG A 1 100 ? -1.152 3.641 7.447 1.00 87.25 100 ARG A N 1
ATOM 804 C CA . ARG A 1 100 ? -0.931 4.376 6.205 1.00 87.25 100 ARG A CA 1
ATOM 805 C C . ARG A 1 100 ? 0.524 4.796 6.073 1.00 87.25 100 ARG A C 1
ATOM 807 O O . ARG A 1 100 ? 1.044 5.505 6.933 1.00 87.25 100 ARG A O 1
ATOM 814 N N . PHE A 1 101 ? 1.147 4.446 4.953 1.00 82.19 101 PHE A N 1
ATOM 815 C CA . PHE A 1 101 ? 2.509 4.855 4.645 1.00 82.19 101 PHE A CA 1
ATOM 816 C C . PHE A 1 101 ? 2.529 6.274 4.071 1.00 82.19 101 PHE A C 1
ATOM 818 O O . PHE A 1 101 ? 1.935 6.573 3.030 1.00 82.19 101 PHE A O 1
ATOM 825 N N . VAL A 1 102 ? 3.229 7.174 4.755 1.00 77.44 102 VAL A N 1
ATOM 826 C CA . VAL A 1 102 ? 3.399 8.566 4.346 1.00 77.44 102 VAL A CA 1
ATOM 827 C C . VAL A 1 102 ? 4.764 8.726 3.685 1.00 77.44 102 VAL A C 1
ATOM 829 O O . VAL A 1 102 ? 5.805 8.728 4.333 1.00 77.44 102 VAL A O 1
ATOM 832 N N . ASP A 1 103 ? 4.733 8.873 2.363 1.00 64.94 103 ASP A N 1
ATOM 833 C CA . ASP A 1 103 ? 5.903 9.088 1.492 1.00 64.94 103 ASP A CA 1
ATOM 834 C C . ASP A 1 103 ? 6.206 10.587 1.282 1.00 64.94 103 ASP A C 1
ATOM 836 O O . ASP A 1 103 ? 6.999 10.976 0.430 1.00 64.94 103 ASP A O 1
ATOM 840 N N . ARG A 1 104 ? 5.497 11.470 1.998 1.00 62.81 104 ARG A N 1
ATOM 841 C CA . ARG A 1 104 ? 5.700 12.917 1.889 1.00 62.81 104 ARG A CA 1
ATOM 842 C C . ARG A 1 104 ? 6.832 13.338 2.812 1.00 62.81 104 ARG A C 1
ATOM 844 O O . ARG A 1 104 ? 6.878 12.930 3.966 1.00 62.81 104 ARG A O 1
ATOM 851 N N . HIS A 1 105 ? 7.688 14.211 2.298 1.00 64.44 105 HIS A N 1
ATOM 852 C CA . HIS A 1 105 ? 8.657 14.953 3.095 1.00 64.44 105 HIS A CA 1
ATOM 853 C C . HIS A 1 105 ? 7.917 15.793 4.122 1.00 64.44 105 HIS A C 1
ATOM 855 O O . HIS A 1 105 ? 7.145 16.678 3.743 1.00 64.44 105 HIS A O 1
ATOM 861 N N . LEU A 1 106 ? 8.081 15.452 5.401 1.00 65.88 106 LEU A N 1
ATOM 862 C CA . LEU A 1 106 ? 7.261 16.055 6.444 1.00 65.88 106 LEU A CA 1
ATOM 863 C C . LEU A 1 106 ? 7.687 17.487 6.779 1.00 65.88 106 LEU A C 1
ATOM 865 O O . LEU A 1 106 ? 6.833 18.273 7.173 1.00 65.88 106 LEU A O 1
ATOM 869 N N . SER A 1 107 ? 8.956 17.843 6.565 1.00 73.62 107 SER A N 1
ATOM 870 C CA . SER A 1 107 ? 9.448 19.220 6.661 1.00 73.62 107 SER A CA 1
ATOM 871 C C . SER A 1 107 ? 9.842 19.775 5.294 1.00 73.62 107 SER A C 1
ATOM 873 O O . SER A 1 107 ? 10.180 19.025 4.368 1.00 73.62 107 SER A O 1
ATOM 875 N N . TYR A 1 108 ? 9.843 21.107 5.182 1.00 80.19 108 TYR A N 1
ATOM 876 C CA . TYR A 1 108 ? 10.362 21.779 3.995 1.00 80.19 108 TYR A CA 1
ATOM 877 C C . TYR A 1 108 ? 11.839 21.438 3.766 1.00 80.19 108 TYR A C 1
ATOM 879 O O . TYR A 1 108 ? 12.225 21.138 2.645 1.00 80.19 108 TYR A O 1
ATOM 887 N N . GLU A 1 109 ? 12.642 21.370 4.825 1.00 80.81 109 GLU A N 1
ATOM 888 C CA . GLU A 1 109 ? 14.056 20.977 4.756 1.00 80.81 109 GLU A CA 1
ATOM 889 C C . GLU A 1 109 ? 14.240 19.565 4.189 1.00 80.81 109 GLU A C 1
ATOM 891 O O . GLU A 1 109 ? 15.053 19.355 3.289 1.00 80.81 109 GLU A O 1
ATOM 896 N N . SER A 1 110 ? 13.437 18.597 4.647 1.00 76.94 110 SER A N 1
ATOM 897 C CA . SER A 1 110 ? 13.461 17.228 4.113 1.00 76.94 110 SER A CA 1
ATOM 898 C C . SER A 1 110 ? 13.072 17.202 2.634 1.00 76.94 110 SER A C 1
ATOM 900 O O . SER A 1 110 ? 13.679 16.485 1.838 1.00 76.94 110 SER A O 1
ATOM 902 N N . TYR A 1 111 ? 12.084 18.021 2.256 1.00 80.12 111 TYR A N 1
ATOM 903 C CA . TYR A 1 111 ? 11.653 18.180 0.870 1.00 80.12 111 TYR A CA 1
ATOM 904 C C . TYR A 1 111 ? 12.783 18.738 0.004 1.00 80.12 111 TYR A C 1
ATOM 906 O O . TYR A 1 111 ? 13.100 18.149 -1.029 1.00 80.12 111 TYR A O 1
ATOM 914 N N . VAL A 1 112 ? 13.423 19.818 0.453 1.00 82.75 112 VAL A N 1
ATOM 915 C CA . VAL A 1 112 ? 14.570 20.438 -0.217 1.00 82.75 112 VAL A CA 1
ATOM 916 C C . VAL A 1 112 ? 15.687 19.413 -0.390 1.00 82.75 112 VAL A C 1
ATOM 918 O O . VAL A 1 112 ? 16.125 19.189 -1.514 1.00 82.75 112 VAL A O 1
ATOM 921 N N . LYS A 1 113 ? 16.097 18.727 0.686 1.00 81.38 113 LYS A N 1
ATOM 922 C CA . LYS A 1 113 ? 17.165 17.713 0.655 1.00 81.38 113 LYS A CA 1
ATOM 923 C C . LYS A 1 113 ? 16.882 16.617 -0.372 1.00 81.38 113 LYS A C 1
ATOM 925 O O . LYS A 1 113 ? 17.763 16.242 -1.140 1.00 81.38 113 LYS A O 1
ATOM 930 N N . HIS A 1 114 ? 15.651 16.120 -0.421 1.00 78.56 114 HIS A N 1
ATOM 931 C CA . HIS A 1 114 ? 15.266 15.106 -1.394 1.00 78.56 114 HIS A CA 1
ATOM 932 C C . HIS A 1 114 ? 15.258 15.621 -2.836 1.00 78.56 114 HIS A C 1
ATOM 934 O O . HIS A 1 114 ? 15.741 14.923 -3.729 1.00 78.56 114 HIS A O 1
ATOM 940 N N . GLU A 1 115 ? 14.718 16.815 -3.089 1.00 80.38 115 GLU A N 1
ATOM 941 C CA . GLU A 1 115 ? 14.729 17.378 -4.442 1.00 80.38 115 GLU A CA 1
ATOM 942 C C . GLU A 1 115 ? 16.152 17.687 -4.912 1.00 80.38 115 GLU A C 1
ATOM 944 O O . GLU A 1 115 ? 16.474 17.399 -6.061 1.00 80.38 115 GLU A O 1
ATOM 949 N N . LEU A 1 116 ? 17.033 18.158 -4.025 1.00 81.75 116 LEU A N 1
ATOM 950 C CA . LEU A 1 116 ? 18.457 18.332 -4.323 1.00 81.75 116 LEU A CA 1
ATOM 951 C C . LEU A 1 116 ? 19.137 17.000 -4.653 1.00 81.75 116 LEU A C 1
ATOM 953 O O . LEU A 1 116 ? 19.830 16.905 -5.662 1.00 81.75 116 LEU A O 1
ATOM 957 N N . ASN A 1 117 ? 18.883 15.942 -3.876 1.00 79.38 117 ASN A N 1
ATOM 958 C CA . ASN A 1 117 ? 19.405 14.608 -4.189 1.00 79.38 117 ASN A CA 1
ATOM 959 C C . ASN A 1 117 ? 18.936 14.126 -5.571 1.00 79.38 117 ASN A C 1
ATOM 961 O O . ASN A 1 117 ? 19.727 13.574 -6.335 1.00 79.38 117 ASN A O 1
ATOM 965 N N . LYS A 1 118 ? 17.673 14.377 -5.936 1.00 75.69 118 LYS A N 1
ATOM 966 C CA . LYS A 1 118 ? 17.156 14.057 -7.275 1.00 75.69 118 LYS A CA 1
ATOM 967 C C . LYS A 1 118 ? 17.815 14.875 -8.381 1.00 75.69 118 LYS A C 1
ATOM 969 O O . LYS A 1 118 ? 18.089 14.332 -9.448 1.00 75.69 118 LYS A O 1
ATOM 974 N N . MET A 1 119 ? 18.065 16.161 -8.145 1.00 76.06 119 MET A N 1
ATOM 975 C CA . MET A 1 119 ? 18.778 17.017 -9.097 1.00 76.06 119 MET A CA 1
ATOM 976 C C . MET A 1 119 ? 20.204 16.514 -9.327 1.00 76.06 119 MET A C 1
ATOM 978 O O . MET A 1 119 ? 20.609 16.360 -10.476 1.00 76.06 119 MET A O 1
ATOM 982 N N . ASN A 1 120 ? 20.915 16.175 -8.249 1.00 77.94 120 ASN A N 1
ATOM 983 C CA . ASN A 1 120 ? 22.271 15.623 -8.306 1.00 77.94 120 ASN A CA 1
ATOM 984 C C . ASN A 1 120 ? 22.314 14.248 -8.991 1.00 77.94 120 ASN A C 1
ATOM 986 O O . ASN A 1 120 ? 23.321 13.894 -9.591 1.00 77.94 120 ASN A O 1
ATOM 990 N N . SER A 1 121 ? 21.206 13.502 -8.959 1.00 74.19 121 SER A N 1
ATOM 991 C CA . SER A 1 121 ? 21.061 12.209 -9.643 1.00 74.19 121 SER A CA 1
ATOM 992 C C . SER A 1 121 ? 20.705 12.334 -11.135 1.00 74.19 121 SER A C 1
ATOM 994 O O . SER A 1 121 ? 20.401 11.330 -11.771 1.00 74.19 121 SER A O 1
ATOM 996 N N . GLY A 1 122 ? 20.713 13.544 -11.710 1.00 67.38 122 GLY A N 1
ATOM 997 C CA . GLY A 1 122 ? 20.489 13.764 -13.145 1.00 67.38 122 GLY A CA 1
ATOM 998 C C . GLY A 1 122 ? 19.047 14.082 -13.566 1.00 67.38 122 GLY A C 1
ATOM 999 O O . GLY A 1 122 ? 18.767 14.133 -14.765 1.00 67.38 122 GLY A O 1
ATOM 1000 N N . GLY A 1 123 ? 18.140 14.354 -12.619 1.00 65.25 123 GLY A N 1
ATOM 1001 C CA . GLY A 1 123 ? 16.727 14.656 -12.893 1.00 65.25 123 GLY A CA 1
ATOM 1002 C C . GLY A 1 123 ? 15.840 13.408 -12.953 1.00 65.25 123 GLY A C 1
ATOM 1003 O O . GLY A 1 123 ? 16.204 12.353 -12.443 1.00 65.25 123 GLY A O 1
ATOM 1004 N N . TYR A 1 124 ? 14.635 13.533 -13.519 1.00 65.31 124 TYR A N 1
ATOM 1005 C CA . TYR A 1 124 ? 13.754 12.384 -13.763 1.00 65.31 124 TYR A CA 1
ATOM 1006 C C . TYR A 1 124 ? 13.502 12.214 -15.256 1.00 65.31 124 TYR A C 1
ATOM 1008 O O . TYR A 1 124 ? 12.992 13.112 -15.930 1.00 65.31 124 TYR A O 1
ATOM 1016 N N . ASP A 1 125 ? 13.837 11.030 -15.751 1.00 68.56 125 ASP A N 1
ATOM 1017 C CA . ASP A 1 125 ? 13.473 10.596 -17.086 1.00 68.56 125 ASP A CA 1
ATOM 1018 C C . ASP A 1 125 ? 12.000 10.197 -17.092 1.00 68.56 125 ASP A C 1
ATOM 1020 O O . ASP A 1 125 ? 11.551 9.369 -16.295 1.00 68.56 125 ASP A O 1
ATOM 1024 N N . TYR A 1 126 ? 11.221 10.790 -17.989 1.00 68.50 126 TYR A N 1
ATOM 10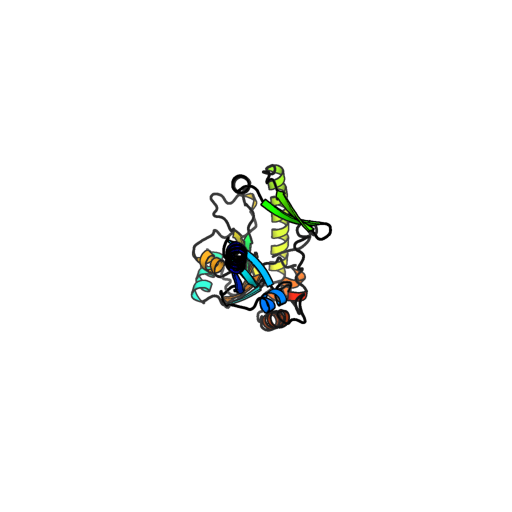25 C CA . TYR A 1 126 ? 9.855 10.350 -18.230 1.00 68.50 126 TYR A CA 1
ATOM 1026 C C . TYR A 1 126 ? 9.596 10.206 -19.721 1.00 68.50 126 TYR A C 1
ATOM 1028 O O . TYR A 1 126 ? 10.191 10.883 -20.557 1.00 68.50 126 TYR A O 1
ATOM 1036 N N . TYR A 1 127 ? 8.696 9.285 -20.051 1.00 69.94 127 TYR A N 1
ATOM 1037 C CA . TYR A 1 127 ? 8.344 8.974 -21.425 1.00 69.94 127 TYR A CA 1
ATOM 1038 C C . TYR A 1 127 ? 6.893 9.359 -21.678 1.00 69.94 127 TYR A C 1
ATOM 1040 O O . TYR A 1 127 ? 6.004 8.977 -20.912 1.00 69.94 127 TYR A O 1
ATOM 1048 N N . ILE A 1 128 ? 6.644 10.094 -22.757 1.00 67.50 128 ILE A N 1
ATOM 1049 C CA . ILE A 1 128 ? 5.289 10.377 -23.233 1.00 67.50 128 ILE A CA 1
ATOM 1050 C C . ILE A 1 128 ? 5.128 9.714 -24.595 1.00 67.50 128 ILE A C 1
ATOM 1052 O O . ILE A 1 128 ? 5.972 9.873 -25.471 1.00 67.50 128 ILE A O 1
ATOM 1056 N N . PHE A 1 129 ? 4.022 8.996 -24.777 1.00 59.59 129 PHE A N 1
ATOM 1057 C CA . PHE A 1 129 ? 3.592 8.569 -26.101 1.00 59.59 129 PHE A CA 1
ATOM 1058 C C . PHE A 1 129 ? 2.891 9.733 -26.806 1.00 59.59 129 PHE A C 1
ATOM 1060 O O . PHE A 1 129 ? 1.826 10.170 -26.364 1.00 59.59 129 PHE A O 1
ATOM 1067 N N . GLN A 1 130 ? 3.490 10.244 -27.881 1.00 53.69 130 GLN A N 1
ATOM 1068 C CA . GLN A 1 130 ? 2.901 11.254 -28.764 1.00 53.69 130 GLN A CA 1
ATOM 1069 C C . GLN A 1 130 ? 2.915 10.710 -30.192 1.00 53.69 130 GLN A C 1
ATOM 1071 O O . GLN A 1 130 ? 3.960 10.288 -30.670 1.00 53.69 130 GLN A O 1
ATOM 1076 N N . ASN A 1 131 ? 1.757 10.708 -30.858 1.00 65.81 131 ASN A N 1
ATOM 1077 C CA . ASN A 1 131 ? 1.591 10.220 -32.236 1.00 65.81 131 ASN A CA 1
ATOM 1078 C C . ASN A 1 131 ? 2.088 8.778 -32.466 1.00 65.81 131 ASN A C 1
ATOM 1080 O O . ASN A 1 131 ? 2.613 8.462 -33.523 1.00 65.81 131 ASN A O 1
ATOM 1084 N N . GLY A 1 132 ? 1.935 7.899 -31.471 1.00 68.25 132 GLY A N 1
ATOM 1085 C CA . GLY A 1 132 ? 2.386 6.504 -31.560 1.00 68.25 132 GLY A CA 1
ATOM 1086 C C . GLY A 1 132 ? 3.863 6.277 -31.217 1.00 68.25 132 GLY A C 1
ATOM 1087 O O . GLY A 1 132 ? 4.265 5.130 -31.053 1.00 68.25 132 GLY A O 1
ATOM 1088 N N . GLU A 1 133 ? 4.652 7.332 -31.006 1.00 52.00 133 GLU A N 1
ATOM 1089 C CA . GLU A 1 133 ? 6.076 7.233 -30.669 1.00 52.00 133 GLU A CA 1
ATOM 1090 C C . GLU A 1 133 ? 6.339 7.510 -29.182 1.00 52.00 133 GLU A C 1
ATOM 1092 O O . GLU A 1 133 ? 5.768 8.432 -28.589 1.00 52.00 133 GLU A O 1
ATOM 1097 N N . LYS A 1 134 ? 7.235 6.725 -28.567 1.00 75.56 134 LYS A N 1
ATOM 1098 C CA . LYS A 1 134 ? 7.689 6.909 -27.180 1.00 75.56 134 LYS A CA 1
ATOM 1099 C C . LYS A 1 134 ? 8.789 7.975 -27.142 1.00 75.56 134 LYS A C 1
ATOM 1101 O O . LYS A 1 134 ? 9.947 7.677 -27.415 1.00 75.56 134 LYS A O 1
ATOM 1106 N N . LYS A 1 135 ? 8.448 9.207 -26.766 1.00 67.62 135 LYS A N 1
ATOM 1107 C CA . LYS A 1 135 ? 9.417 10.304 -26.617 1.00 67.62 135 LYS A CA 1
ATOM 1108 C C . LYS A 1 135 ? 9.961 10.369 -25.197 1.00 67.62 135 LYS A C 1
ATOM 1110 O O . LYS A 1 135 ? 9.189 10.318 -24.239 1.00 67.62 135 LYS A O 1
ATOM 1115 N N . HIS A 1 136 ? 11.281 10.484 -25.071 1.00 75.25 136 HIS A N 1
ATOM 1116 C CA . HIS A 1 136 ? 11.992 10.650 -23.804 1.00 75.25 136 HIS A CA 1
ATOM 1117 C C . HIS A 1 136 ? 12.151 12.134 -23.468 1.00 75.25 136 HIS A C 1
ATOM 1119 O O . HIS A 1 136 ? 12.565 12.928 -24.309 1.00 75.25 136 HIS A O 1
ATOM 1125 N N . PHE A 1 137 ? 11.824 12.503 -22.234 1.00 70.50 137 PHE A N 1
ATOM 1126 C CA . PHE A 1 137 ? 11.990 13.847 -21.703 1.00 70.50 137 PHE A CA 1
ATOM 1127 C C . PHE A 1 137 ? 12.798 13.795 -20.408 1.00 70.50 137 PHE A C 1
ATOM 1129 O O . PHE A 1 137 ? 12.516 12.984 -19.523 1.00 70.50 137 PHE A O 1
ATOM 1136 N N . LYS A 1 138 ? 13.753 14.721 -20.274 1.00 70.31 138 LYS A N 1
ATOM 1137 C CA . LYS A 1 138 ? 14.438 14.996 -19.009 1.00 70.31 138 LYS A CA 1
ATOM 1138 C C . LYS A 1 138 ? 13.694 16.088 -18.256 1.00 70.31 138 LYS A C 1
ATOM 1140 O O . LYS A 1 138 ? 13.697 17.253 -18.657 1.00 70.31 138 LYS A O 1
ATOM 1145 N N . GLY A 1 139 ? 13.041 15.714 -17.164 1.00 63.97 139 GLY A N 1
ATOM 1146 C CA . GLY A 1 139 ? 12.457 16.670 -16.237 1.00 63.97 139 GLY A CA 1
ATOM 1147 C C . GLY A 1 139 ? 13.537 17.307 -15.370 1.00 63.97 139 GLY A C 1
ATOM 1148 O O . GLY A 1 139 ? 14.290 16.605 -14.694 1.00 63.97 139 GLY A O 1
ATOM 1149 N N . LYS A 1 140 ? 13.591 18.642 -15.343 1.00 62.12 140 LYS A N 1
ATOM 1150 C CA . LYS A 1 140 ? 14.334 19.361 -14.303 1.00 62.12 140 LYS A CA 1
ATOM 1151 C C . LYS A 1 140 ? 13.488 19.338 -13.034 1.00 62.12 140 LYS A C 1
ATOM 1153 O O . LYS A 1 140 ? 12.346 19.800 -13.049 1.00 62.12 140 LYS A O 1
ATOM 1158 N N . SER A 1 141 ? 14.016 18.771 -11.950 1.00 67.12 141 SER A N 1
ATOM 1159 C CA . SER A 1 141 ? 13.422 19.035 -10.641 1.00 67.12 141 SER A CA 1
ATOM 1160 C C . SER A 1 141 ? 13.756 20.470 -10.233 1.00 67.12 141 SER A C 1
ATOM 1162 O O . SER A 1 141 ? 14.838 20.970 -10.536 1.00 67.12 141 SER A O 1
ATOM 1164 N N . SER A 1 142 ? 12.822 21.132 -9.559 1.00 73.31 142 SER A N 1
ATOM 1165 C CA . SER A 1 142 ? 13.022 22.442 -8.947 1.00 73.31 142 SER A CA 1
ATOM 1166 C C . SER A 1 142 ? 12.523 22.395 -7.512 1.00 73.31 142 SER A C 1
ATOM 1168 O O . SER A 1 142 ? 11.436 21.869 -7.254 1.00 73.31 142 SER A O 1
ATOM 1170 N N . VAL A 1 143 ? 13.278 22.994 -6.594 1.00 81.25 143 VAL A N 1
ATOM 1171 C CA . VAL A 1 143 ? 12.817 23.211 -5.224 1.00 81.25 143 VAL A CA 1
ATOM 1172 C C . VAL A 1 143 ? 11.691 24.239 -5.277 1.00 81.25 143 VAL A C 1
ATOM 1174 O O . VAL A 1 143 ? 11.893 25.381 -5.685 1.00 81.25 143 VAL A O 1
ATOM 1177 N N . LEU A 1 144 ? 10.482 23.821 -4.911 1.00 83.69 144 LEU A N 1
ATOM 1178 C CA . LEU A 1 144 ? 9.335 24.718 -4.824 1.00 83.69 144 LEU A CA 1
ATOM 1179 C C . LEU A 1 144 ? 9.464 25.624 -3.594 1.00 83.69 144 LEU A C 1
ATOM 1181 O O . LEU A 1 144 ? 10.009 25.175 -2.592 1.00 83.69 144 LEU A O 1
ATOM 1185 N N . PRO A 1 145 ? 8.910 26.849 -3.613 1.00 86.88 145 PRO A N 1
ATOM 1186 C CA . PRO A 1 145 ? 8.967 27.746 -2.463 1.00 86.88 145 PRO A CA 1
ATOM 1187 C C . PRO A 1 145 ? 8.348 27.140 -1.198 1.00 86.88 145 PRO A C 1
ATOM 1189 O O . PRO A 1 145 ? 7.321 26.454 -1.256 1.00 86.88 145 PRO A O 1
ATOM 1192 N N . GLU A 1 146 ? 8.897 27.482 -0.032 1.00 86.88 146 GLU A N 1
ATOM 1193 C CA . GLU A 1 146 ? 8.393 27.025 1.270 1.00 86.88 146 GLU A CA 1
ATOM 1194 C C . GLU A 1 146 ? 6.906 27.352 1.476 1.00 86.88 146 GLU A C 1
ATOM 1196 O O . GLU A 1 146 ? 6.136 26.529 1.972 1.00 86.88 146 GLU A O 1
ATOM 1201 N N . SER A 1 147 ? 6.461 28.527 1.025 1.00 86.94 147 SER A N 1
ATOM 1202 C CA . SER A 1 147 ? 5.054 28.942 1.086 1.00 86.94 147 SER A CA 1
ATOM 1203 C C . SER A 1 147 ? 4.129 27.990 0.317 1.00 86.94 147 SER A C 1
ATOM 1205 O O . SER A 1 147 ? 3.033 27.655 0.782 1.00 86.94 147 SER A O 1
ATOM 1207 N N . TRP A 1 148 ? 4.582 27.493 -0.837 1.00 85.19 148 TRP A N 1
ATOM 1208 C CA . TRP A 1 148 ? 3.866 26.495 -1.624 1.00 85.19 148 TRP A CA 1
ATOM 1209 C C . TRP A 1 148 ? 3.836 25.147 -0.898 1.00 85.19 148 TRP A C 1
ATOM 1211 O O . TRP A 1 148 ? 2.777 24.511 -0.828 1.00 85.19 148 TRP A O 1
ATOM 1221 N N . HIS A 1 149 ? 4.962 24.731 -0.310 1.00 81.75 149 HIS A N 1
ATOM 1222 C CA . HIS A 1 149 ? 5.050 23.506 0.487 1.00 81.75 149 HIS A CA 1
ATOM 1223 C C . HIS A 1 149 ? 4.075 23.548 1.677 1.00 81.75 149 HIS A C 1
ATOM 1225 O O . HIS A 1 149 ? 3.198 22.685 1.777 1.00 81.75 149 HIS A O 1
ATOM 1231 N N . LYS A 1 150 ? 4.123 24.608 2.497 1.00 82.94 150 LYS A N 1
ATOM 1232 C CA . LYS A 1 150 ? 3.225 24.830 3.648 1.00 82.94 150 LYS A CA 1
ATOM 1233 C C . LYS A 1 150 ? 1.749 24.805 3.247 1.00 82.94 150 LYS A C 1
ATOM 1235 O O . LYS A 1 150 ? 0.928 24.140 3.884 1.00 82.94 150 LYS A O 1
ATOM 1240 N N . LYS A 1 151 ? 1.385 25.472 2.144 1.00 84.81 151 LYS A N 1
ATOM 1241 C CA . LYS A 1 151 ? 0.003 25.487 1.629 1.00 84.81 151 LYS A CA 1
ATOM 1242 C C . LYS A 1 151 ? -0.486 24.088 1.245 1.00 84.81 151 LYS A C 1
ATOM 1244 O O . LYS A 1 151 ? -1.627 23.726 1.550 1.00 84.81 151 LYS A O 1
ATOM 1249 N N . ASN A 1 152 ? 0.352 23.294 0.580 1.00 81.50 152 ASN A N 1
ATOM 1250 C CA . ASN A 1 152 ? -0.001 21.927 0.198 1.00 81.50 152 ASN A CA 1
ATOM 1251 C C . ASN A 1 152 ? -0.060 20.984 1.395 1.00 81.50 152 ASN A C 1
ATOM 1253 O O . ASN A 1 152 ? -0.971 20.154 1.457 1.00 81.50 152 ASN A O 1
ATOM 1257 N N . LEU A 1 153 ? 0.842 21.157 2.358 1.00 80.19 153 LEU A N 1
ATOM 1258 C CA . LEU A 1 153 ? 0.829 20.418 3.610 1.00 80.19 153 LEU A CA 1
ATOM 1259 C C . LEU A 1 153 ? -0.470 20.672 4.387 1.00 80.19 153 LEU A C 1
ATOM 1261 O O . LEU A 1 153 ? -1.191 19.727 4.703 1.00 80.19 153 LEU A O 1
ATOM 1265 N N . LYS A 1 154 ? -0.866 21.936 4.580 1.00 82.88 154 LYS A N 1
ATOM 1266 C CA . LYS A 1 154 ? -2.127 22.289 5.259 1.00 82.88 154 LYS A CA 1
ATOM 1267 C C . LYS A 1 154 ? -3.352 21.648 4.595 1.00 82.88 154 LYS A C 1
ATOM 1269 O O . LYS A 1 154 ? -4.221 21.098 5.273 1.00 82.88 154 LYS A O 1
ATOM 1274 N N . ARG A 1 155 ? -3.418 21.670 3.259 1.00 83.38 155 ARG A N 1
ATOM 1275 C CA . ARG A 1 155 ? -4.496 21.016 2.489 1.00 83.38 155 ARG A CA 1
ATOM 1276 C C . ARG A 1 155 ? -4.477 19.498 2.623 1.00 83.38 155 ARG A C 1
ATOM 1278 O O . ARG A 1 155 ? -5.534 18.872 2.652 1.00 83.38 155 ARG A O 1
ATOM 1285 N N . TYR A 1 156 ? -3.295 18.893 2.637 1.00 81.81 156 TYR A N 1
ATOM 1286 C CA . TYR A 1 156 ? -3.136 17.464 2.881 1.00 81.81 156 TYR A CA 1
ATOM 1287 C C . TYR A 1 156 ? -3.678 17.096 4.266 1.00 81.81 156 TYR A C 1
ATOM 1289 O O . TYR A 1 156 ? -4.627 16.324 4.352 1.00 81.81 156 TYR A O 1
ATOM 1297 N N . LEU A 1 157 ? -3.189 17.748 5.319 1.00 82.94 157 LEU A N 1
ATOM 1298 C CA . LEU A 1 157 ? -3.584 17.489 6.706 1.00 82.94 157 LEU A CA 1
ATOM 1299 C C . LEU A 1 157 ? -5.082 17.670 6.951 1.00 82.94 157 LEU A C 1
ATOM 1301 O O . LEU A 1 157 ? -5.703 16.854 7.627 1.00 82.94 157 LEU A O 1
ATOM 1305 N N . TYR A 1 158 ? -5.689 18.715 6.382 1.00 85.31 158 TYR A N 1
ATOM 1306 C CA . TYR A 1 158 ? -7.136 18.918 6.471 1.00 85.31 158 TYR A CA 1
ATOM 1307 C C . TYR A 1 158 ? -7.919 17.721 5.903 1.00 85.31 158 TYR A C 1
ATOM 1309 O O . TYR A 1 158 ? -8.886 17.255 6.512 1.00 85.31 158 TYR A O 1
ATOM 1317 N N . ARG A 1 159 ? -7.486 17.196 4.750 1.00 82.44 159 ARG A N 1
ATOM 1318 C CA . ARG A 1 159 ? -8.122 16.041 4.101 1.00 82.44 159 ARG A CA 1
ATOM 1319 C C . ARG A 1 159 ? -7.925 14.763 4.906 1.00 82.44 159 ARG A C 1
ATOM 1321 O O . ARG A 1 159 ? -8.900 14.044 5.110 1.00 82.44 159 ARG A O 1
ATOM 1328 N N . GLU A 1 160 ? -6.720 14.534 5.420 1.00 84.12 160 GLU A N 1
ATOM 1329 C CA . GLU A 1 160 ? -6.415 13.398 6.296 1.00 84.12 160 GLU A CA 1
ATOM 1330 C C . GLU A 1 160 ? -7.297 13.401 7.546 1.00 84.12 160 GLU A C 1
ATOM 1332 O O . GLU A 1 160 ? -7.984 12.424 7.829 1.00 84.12 160 GLU A O 1
ATOM 1337 N N . LYS A 1 161 ? -7.391 14.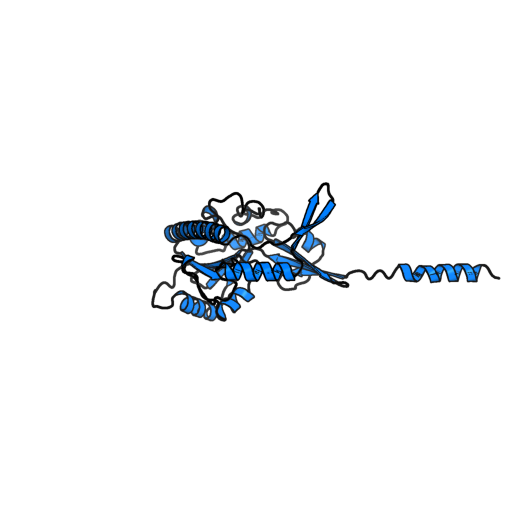531 8.252 1.00 86.06 161 LYS A N 1
ATOM 1338 C CA . LYS A 1 161 ? -8.240 14.647 9.449 1.00 86.06 161 LYS A CA 1
ATOM 1339 C C . LYS A 1 161 ? -9.711 14.375 9.142 1.00 86.06 161 LYS A C 1
ATOM 1341 O O . LYS A 1 161 ? -10.385 13.654 9.878 1.00 86.06 161 LYS A O 1
ATOM 1346 N N . LYS A 1 162 ? -10.224 14.927 8.036 1.00 86.44 162 LYS A N 1
ATOM 1347 C CA . LYS A 1 162 ? -11.606 14.685 7.587 1.00 86.44 162 LYS A CA 1
ATOM 1348 C C . LYS A 1 162 ? -11.832 13.212 7.250 1.00 86.44 162 LYS A C 1
ATOM 1350 O O . LYS A 1 162 ? -12.901 12.677 7.546 1.00 86.44 162 LYS A O 1
ATOM 1355 N N . CYS A 1 163 ? -10.835 12.575 6.645 1.00 84.44 163 CYS A N 1
ATOM 1356 C CA . CYS A 1 163 ? -10.847 11.159 6.337 1.00 84.44 163 CYS A CA 1
ATOM 1357 C C . CYS A 1 163 ? -10.933 10.299 7.604 1.00 84.44 163 CYS A C 1
ATOM 1359 O O . CYS A 1 163 ? -11.895 9.547 7.761 1.00 84.44 163 CYS A O 1
ATOM 1361 N N . ILE A 1 164 ? -9.973 10.460 8.516 1.00 86.19 164 ILE A N 1
ATOM 1362 C CA . ILE A 1 164 ? -9.873 9.691 9.763 1.00 86.19 164 ILE A CA 1
ATOM 1363 C C . ILE A 1 164 ? -11.171 9.827 10.548 1.00 86.19 164 ILE A C 1
ATOM 1365 O O . ILE A 1 164 ? -11.794 8.831 10.892 1.00 86.19 164 ILE A O 1
ATOM 1369 N N . LYS A 1 165 ? -11.673 11.060 10.701 1.00 86.94 165 LYS A N 1
ATOM 1370 C CA . LYS A 1 165 ? -12.958 11.316 11.362 1.00 86.94 165 LYS A CA 1
ATOM 1371 C C . LYS A 1 165 ? -14.115 10.557 10.711 1.00 86.94 165 LYS A C 1
ATOM 1373 O O . LYS A 1 165 ? -15.023 10.124 11.410 1.00 86.94 165 LYS A O 1
ATOM 1378 N N . LYS A 1 166 ? -14.137 10.426 9.383 1.00 88.25 166 LYS A N 1
ATOM 1379 C CA . LYS A 1 166 ? -15.200 9.700 8.673 1.00 88.25 166 LYS A CA 1
ATOM 1380 C C . LYS A 1 166 ? -15.091 8.191 8.877 1.00 88.25 166 LYS A C 1
ATOM 1382 O O . LYS A 1 166 ? -16.124 7.544 9.009 1.00 88.25 166 LYS A O 1
ATOM 1387 N N . VAL A 1 167 ? -13.873 7.660 8.881 1.00 86.94 167 VAL A N 1
ATOM 1388 C CA . VAL A 1 167 ? -13.597 6.230 9.052 1.00 86.94 167 VAL A CA 1
ATOM 1389 C C . VAL A 1 167 ? -13.854 5.823 10.498 1.00 86.94 167 VAL A C 1
ATOM 1391 O O . VAL A 1 167 ? -14.733 5.003 10.732 1.00 86.94 167 VAL A O 1
ATOM 1394 N N . SER A 1 168 ? -13.236 6.486 11.474 1.00 83.75 168 SER A N 1
ATOM 1395 C CA . SER A 1 168 ? -13.421 6.177 12.899 1.00 83.75 168 SER A CA 1
ATOM 1396 C C . SER A 1 168 ? -14.862 6.371 13.389 1.00 83.75 168 SER A C 1
ATOM 1398 O O . SER A 1 168 ? -15.269 5.745 14.354 1.00 83.75 168 SER A O 1
ATOM 1400 N N . LYS A 1 169 ? -15.676 7.207 12.723 1.00 88.12 169 LYS A N 1
ATOM 1401 C CA . LYS A 1 169 ? -17.118 7.321 13.026 1.00 88.12 169 LYS A CA 1
ATOM 1402 C C . LYS A 1 169 ? -17.977 6.196 12.453 1.00 88.12 169 LYS A C 1
ATOM 1404 O O . LYS A 1 169 ? -19.107 6.030 12.896 1.00 88.12 169 LYS A O 1
ATOM 1409 N N . LYS A 1 170 ? -17.524 5.529 11.392 1.00 89.81 170 LYS A N 1
ATOM 1410 C CA . LYS A 1 170 ? -18.327 4.565 10.617 1.00 89.81 170 LYS A CA 1
ATOM 1411 C C . LYS A 1 170 ? -17.778 3.144 10.658 1.00 89.81 170 LYS A C 1
ATOM 1413 O O . LYS A 1 170 ? -18.378 2.262 10.051 1.00 89.81 170 LYS A O 1
ATOM 1418 N N . SER A 1 171 ? -16.649 2.956 11.324 1.00 89.06 171 SER A N 1
ATOM 1419 C CA . SER A 1 171 ? -15.983 1.678 11.506 1.00 89.06 171 SER A CA 1
ATOM 1420 C C . SER A 1 171 ? -15.271 1.655 12.845 1.00 89.06 171 SER A C 1
ATOM 1422 O O . SER A 1 171 ? -14.806 2.700 13.307 1.00 89.06 171 SER A O 1
ATOM 1424 N N . ASN A 1 172 ? -15.175 0.469 13.446 1.00 89.88 172 ASN A N 1
ATOM 1425 C CA . ASN A 1 172 ? -14.369 0.244 14.641 1.00 89.88 172 ASN A CA 1
ATOM 1426 C C . ASN A 1 172 ? -12.889 0.142 14.244 1.00 89.88 172 ASN A C 1
ATOM 1428 O O . ASN A 1 172 ? -12.289 -0.933 14.248 1.00 89.88 172 ASN A O 1
ATOM 1432 N N . SER A 1 173 ? -12.331 1.255 13.767 1.00 89.88 173 SER A N 1
ATOM 1433 C CA . SER A 1 173 ? -10.981 1.285 13.216 1.00 89.88 173 SER A CA 1
ATOM 1434 C C . SER A 1 173 ? -10.182 2.495 13.670 1.00 89.88 173 SER A C 1
ATOM 1436 O O . SER A 1 173 ? -10.683 3.628 13.703 1.00 89.88 173 SER A O 1
ATOM 1438 N N . LYS A 1 174 ? -8.898 2.254 13.939 1.00 88.88 174 LYS A N 1
ATOM 1439 C CA . LYS A 1 174 ? -7.920 3.276 14.311 1.00 88.88 174 LYS A CA 1
ATOM 1440 C C . LYS A 1 174 ? -6.909 3.444 13.184 1.00 88.88 174 LYS A C 1
ATOM 1442 O O . LYS A 1 174 ? -6.343 2.475 12.685 1.00 88.88 174 LYS A O 1
ATOM 1447 N N . VAL A 1 175 ? -6.720 4.686 12.752 1.00 88.12 175 VAL A N 1
ATOM 1448 C CA . VAL A 1 175 ? -5.803 5.024 11.661 1.00 88.12 175 VAL A CA 1
ATOM 1449 C C . VAL A 1 175 ? -4.506 5.544 12.254 1.00 88.12 175 VAL A C 1
ATOM 1451 O O . VAL A 1 175 ? -4.525 6.486 13.046 1.00 88.12 175 VAL A O 1
ATOM 1454 N N . PHE A 1 176 ? -3.396 4.973 11.811 1.00 86.50 176 PHE A N 1
ATOM 1455 C CA . PHE A 1 176 ? -2.061 5.436 12.133 1.00 86.50 176 PHE A CA 1
ATOM 1456 C C . PHE A 1 176 ? -1.283 5.774 10.866 1.00 86.50 176 PHE A C 1
ATOM 1458 O O . PHE A 1 176 ? -1.492 5.191 9.799 1.00 86.50 176 PHE A O 1
ATOM 1465 N N . HIS A 1 177 ? -0.345 6.704 10.999 1.00 84.31 177 HIS A N 1
ATOM 1466 C CA . HIS A 1 177 ? 0.494 7.171 9.907 1.00 84.31 177 HIS A CA 1
ATOM 1467 C C . HIS A 1 177 ? 1.943 6.800 10.191 1.00 84.31 177 HIS A C 1
ATOM 1469 O O . HIS A 1 177 ? 2.542 7.267 11.158 1.00 84.31 177 HIS A O 1
ATOM 1475 N N . LEU A 1 178 ? 2.511 5.975 9.321 1.00 80.19 178 LEU A N 1
ATOM 1476 C CA . LEU A 1 178 ? 3.906 5.565 9.369 1.00 80.19 178 LEU A CA 1
ATOM 1477 C C . LEU A 1 178 ? 4.660 6.285 8.259 1.00 80.19 178 LEU A C 1
ATOM 1479 O O . LEU A 1 178 ? 4.357 6.099 7.081 1.00 80.19 178 LEU A O 1
ATOM 1483 N N . ALA A 1 179 ? 5.629 7.128 8.598 1.00 73.31 179 ALA A N 1
ATOM 1484 C CA . ALA A 1 179 ? 6.424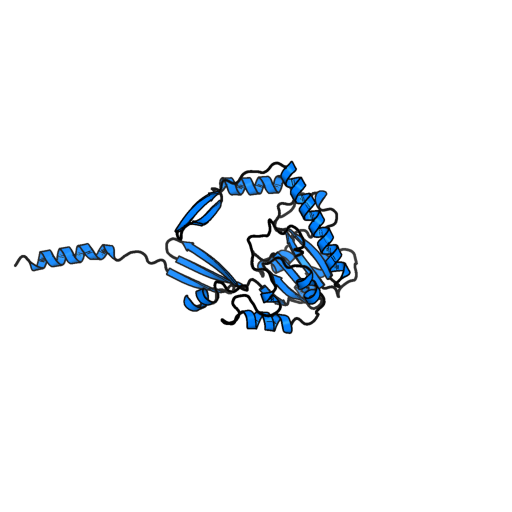 7.762 7.557 1.00 73.31 179 ALA A CA 1
ATOM 1485 C C . ALA A 1 179 ? 7.532 6.856 7.051 1.00 73.31 179 ALA A C 1
ATOM 1487 O O . ALA A 1 179 ? 8.142 6.085 7.789 1.00 73.31 179 ALA A O 1
ATOM 1488 N N . LYS A 1 180 ? 7.822 7.028 5.767 1.00 64.31 180 LYS A N 1
ATOM 1489 C CA . LYS A 1 180 ? 8.868 6.287 5.075 1.00 64.31 180 LYS A CA 1
ATOM 1490 C C . LYS A 1 180 ? 10.284 6.736 5.461 1.00 64.31 180 LYS A C 1
ATOM 1492 O O . LYS A 1 180 ? 11.210 5.947 5.341 1.00 64.31 180 LYS A O 1
ATOM 1497 N N . TYR A 1 181 ? 10.478 7.968 5.933 1.00 62.06 181 TYR A N 1
ATOM 1498 C CA . TYR A 1 181 ? 11.802 8.534 6.234 1.00 62.06 181 TYR A CA 1
ATOM 1499 C C . TYR A 1 181 ? 11.969 8.815 7.734 1.00 62.06 181 TYR A C 1
ATOM 1501 O O . TYR A 1 181 ? 10.995 9.173 8.397 1.00 62.06 181 TYR A O 1
ATOM 1509 N N . SER A 1 182 ? 13.184 8.616 8.268 1.00 54.97 182 SER A N 1
ATOM 1510 C CA . SER A 1 182 ? 13.506 8.892 9.675 1.00 54.97 182 SER A CA 1
ATOM 1511 C C . SER A 1 182 ? 13.340 10.378 9.984 1.00 54.97 182 SER A C 1
ATOM 1513 O O . SER A 1 182 ? 13.650 11.234 9.157 1.00 54.97 182 SER A O 1
ATOM 1515 N N . PHE A 1 183 ? 12.844 10.675 11.182 1.00 59.28 183 PHE A N 1
ATOM 1516 C CA . PHE A 1 183 ? 12.632 12.042 11.639 1.00 59.28 183 PHE A CA 1
ATOM 1517 C C . PHE A 1 183 ? 13.715 12.457 12.617 1.00 59.28 183 PHE A C 1
ATOM 1519 O O . PHE A 1 183 ? 13.900 11.770 13.625 1.00 59.28 183 PHE A O 1
ATOM 1526 N N . ASP A 1 184 ? 14.283 13.634 12.385 1.00 50.25 184 ASP A N 1
ATOM 1527 C CA . ASP A 1 184 ? 14.964 14.394 13.434 1.00 50.25 184 ASP A CA 1
ATOM 1528 C C . ASP A 1 184 ? 14.010 15.427 14.068 1.00 50.25 184 ASP A C 1
ATOM 1530 O O . ASP A 1 184 ? 14.149 15.764 15.240 1.00 50.25 184 ASP A O 1
ATOM 1534 N N . SER A 1 185 ? 12.952 15.852 13.358 1.00 49.47 185 SER A N 1
ATOM 1535 C CA . SER A 1 185 ? 11.910 16.735 13.898 1.00 49.47 185 SER A CA 1
ATOM 1536 C C . SER A 1 185 ? 10.528 16.457 13.284 1.00 49.47 185 SER A C 1
ATOM 1538 O O . SER A 1 185 ? 10.267 16.653 12.096 1.00 49.47 185 SER A O 1
ATOM 1540 N N . LEU A 1 186 ? 9.597 15.978 14.112 1.00 54.09 186 LEU A N 1
ATOM 1541 C CA . LEU A 1 186 ? 8.170 15.988 13.790 1.00 54.09 186 LEU A CA 1
ATOM 1542 C C . LEU A 1 186 ? 7.702 17.441 13.860 1.00 54.09 186 LEU A C 1
ATOM 1544 O O . LEU A 1 186 ? 7.530 17.983 14.948 1.00 54.09 186 LEU A O 1
ATOM 1548 N N . HIS A 1 187 ? 7.537 18.088 12.707 1.00 54.56 187 HIS A N 1
ATOM 1549 C CA . HIS A 1 187 ? 7.055 19.466 12.676 1.00 54.56 187 HIS A CA 1
ATOM 1550 C C . HIS A 1 187 ? 5.682 19.545 13.360 1.00 54.56 187 HIS A C 1
ATOM 1552 O O . HIS A 1 187 ? 4.814 18.697 13.115 1.00 54.56 187 HIS A O 1
ATOM 1558 N N . GLU A 1 188 ? 5.454 20.592 14.160 1.00 60.78 188 GLU A N 1
ATOM 1559 C CA . GLU A 1 188 ? 4.169 20.872 14.823 1.00 60.78 188 GLU A CA 1
ATOM 1560 C C . GLU A 1 188 ? 2.961 20.841 13.868 1.00 60.78 188 GLU A C 1
ATOM 1562 O O . GLU A 1 188 ? 1.813 20.679 14.286 1.00 60.78 188 GLU A O 1
ATOM 1567 N N . ASP A 1 189 ? 3.215 20.966 12.569 1.00 61.81 189 ASP A N 1
ATOM 1568 C CA . ASP A 1 189 ? 2.218 21.005 11.508 1.00 61.81 189 ASP A CA 1
ATOM 1569 C C . ASP A 1 189 ? 1.358 19.737 11.470 1.00 61.81 189 ASP A C 1
ATOM 1571 O O . ASP A 1 189 ? 0.193 19.801 11.083 1.00 61.81 189 ASP A O 1
ATOM 1575 N N . TYR A 1 190 ? 1.866 18.591 11.931 1.00 69.00 190 TYR A N 1
ATOM 1576 C CA . TYR A 1 190 ? 1.130 17.323 11.915 1.00 69.00 190 TYR A CA 1
ATOM 1577 C C . TYR A 1 190 ? 0.220 17.099 13.130 1.00 69.00 190 TYR A C 1
ATOM 1579 O O . TYR A 1 190 ? -0.388 16.030 13.242 1.00 69.00 190 TYR A O 1
ATOM 1587 N N . LYS A 1 191 ? 0.061 18.104 14.007 1.00 65.75 191 LYS A N 1
ATOM 1588 C CA . LYS A 1 191 ? -0.882 18.078 15.140 1.00 65.75 191 LYS A CA 1
ATOM 1589 C C . LYS A 1 191 ? -2.240 17.517 14.692 1.00 65.75 191 LYS A C 1
ATOM 1591 O O . LYS A 1 191 ? -2.907 18.098 13.832 1.00 65.75 191 LYS A O 1
ATOM 1596 N N . GLY A 1 192 ? -2.658 16.387 15.267 1.00 67.69 192 GLY A N 1
ATOM 1597 C CA . GLY A 1 192 ? -3.934 15.711 14.986 1.00 67.69 192 GLY A CA 1
ATOM 1598 C C . GLY A 1 192 ? -3.880 14.525 14.012 1.00 67.69 192 GLY A C 1
ATOM 1599 O O . GLY A 1 192 ? -4.943 14.020 13.655 1.00 67.69 192 GLY A O 1
ATOM 1600 N N . LEU A 1 193 ? -2.693 14.092 13.577 1.00 78.38 193 LEU A N 1
ATOM 1601 C CA . LEU A 1 193 ? -2.469 12.741 13.050 1.00 78.38 193 LEU A CA 1
ATOM 1602 C C . LEU A 1 193 ? -1.724 11.901 14.094 1.00 78.38 193 LEU A C 1
ATOM 1604 O O . LEU A 1 193 ? -0.846 12.421 14.781 1.00 78.38 193 LEU A O 1
ATOM 1608 N N . THR A 1 194 ? -2.042 10.609 14.185 1.00 79.06 194 THR A N 1
ATOM 1609 C CA . THR A 1 194 ? -1.312 9.671 15.048 1.00 79.06 194 THR A CA 1
ATOM 1610 C C . THR A 1 194 ? -0.107 9.137 14.285 1.00 79.06 194 THR A C 1
ATOM 1612 O O . THR A 1 194 ? -0.210 8.171 13.526 1.00 79.06 194 THR A O 1
ATOM 1615 N N . LEU A 1 195 ? 1.026 9.822 14.433 1.00 76.81 195 LEU A N 1
ATOM 1616 C CA . LEU A 1 195 ? 2.274 9.459 13.771 1.00 76.81 195 LEU A CA 1
ATOM 1617 C C . LEU A 1 195 ? 3.048 8.445 14.602 1.00 76.81 195 LEU A C 1
ATOM 1619 O O . LEU A 1 195 ? 3.267 8.650 15.793 1.00 76.81 195 LEU A O 1
ATOM 1623 N N . ILE A 1 196 ? 3.499 7.381 13.947 1.00 76.12 196 ILE A N 1
ATOM 1624 C CA . ILE A 1 196 ? 4.368 6.382 14.560 1.00 76.12 196 ILE A CA 1
ATOM 1625 C C . ILE A 1 196 ? 5.776 6.592 14.018 1.00 76.12 196 ILE A C 1
ATOM 1627 O O . ILE A 1 196 ? 5.985 6.685 12.803 1.00 76.12 196 ILE A O 1
ATOM 1631 N N . LYS A 1 197 ? 6.751 6.679 14.924 1.00 70.56 197 LYS A N 1
ATOM 1632 C CA . LYS A 1 197 ? 8.160 6.722 14.538 1.00 70.56 197 LYS A CA 1
ATOM 1633 C C . LYS A 1 197 ? 8.559 5.360 13.969 1.00 70.56 197 LYS A C 1
ATOM 1635 O O . LYS A 1 197 ? 8.206 4.323 14.521 1.00 70.56 197 LYS A O 1
ATOM 1640 N N . ARG A 1 198 ? 9.319 5.383 12.876 1.00 66.38 198 ARG A N 1
ATOM 1641 C CA . ARG A 1 198 ? 9.923 4.190 12.274 1.00 66.38 198 ARG A CA 1
ATOM 1642 C C . ARG A 1 198 ? 10.771 3.462 13.331 1.00 66.38 198 ARG A C 1
ATOM 1644 O O . ARG A 1 198 ? 11.611 4.093 13.973 1.00 66.38 198 ARG A O 1
ATOM 1651 N N . ASN A 1 199 ? 10.522 2.170 13.528 1.00 68.62 199 ASN A N 1
ATOM 1652 C CA . ASN A 1 199 ? 11.269 1.280 14.420 1.00 68.62 199 ASN A CA 1
ATOM 1653 C C . ASN A 1 199 ? 11.494 -0.070 13.711 1.00 68.62 199 ASN A C 1
ATOM 1655 O O . ASN A 1 199 ? 10.863 -0.333 12.688 1.00 68.62 199 ASN A O 1
ATOM 1659 N N . ASN A 1 200 ? 12.379 -0.914 14.247 1.00 67.44 200 ASN A N 1
ATOM 1660 C CA . ASN A 1 200 ? 12.791 -2.161 13.588 1.00 67.44 200 ASN A CA 1
ATOM 1661 C C . ASN A 1 200 ? 11.615 -3.117 13.296 1.00 67.44 200 ASN A C 1
ATOM 1663 O O . ASN A 1 200 ? 11.612 -3.788 12.277 1.00 67.44 200 ASN A O 1
ATOM 1667 N N . TYR A 1 201 ? 10.564 -3.134 14.117 1.00 68.44 201 TYR A N 1
ATOM 1668 C CA . TYR A 1 201 ? 9.429 -4.050 13.923 1.00 68.44 201 TYR A CA 1
ATOM 1669 C C . TYR A 1 201 ? 8.482 -3.610 12.805 1.00 68.44 201 TYR A C 1
ATOM 1671 O O . TYR A 1 201 ? 7.935 -4.424 12.061 1.00 68.44 201 TYR A O 1
ATOM 1679 N N . LEU A 1 202 ? 8.285 -2.299 12.664 1.00 68.81 202 LEU A N 1
ATOM 1680 C CA . LEU A 1 202 ? 7.549 -1.750 11.531 1.00 68.81 202 LEU A CA 1
ATOM 1681 C C . LEU A 1 202 ? 8.327 -1.939 10.225 1.00 68.81 202 LEU A C 1
ATOM 1683 O O . LEU A 1 202 ? 7.694 -2.024 9.175 1.00 68.81 202 LEU A O 1
ATOM 1687 N N . GLU A 1 203 ? 9.658 -2.072 10.294 1.00 68.44 203 GLU A N 1
ATOM 1688 C CA . GLU A 1 203 ? 10.485 -2.490 9.160 1.00 68.44 203 GLU A CA 1
ATOM 1689 C C . GLU A 1 203 ? 10.265 -3.940 8.764 1.00 68.44 203 GLU A C 1
ATOM 1691 O O . GLU A 1 203 ? 10.198 -4.217 7.572 1.00 68.44 203 GLU A O 1
ATOM 1696 N N . ASP A 1 204 ? 10.067 -4.852 9.709 1.00 69.50 204 ASP A N 1
ATOM 1697 C CA . ASP A 1 204 ? 9.768 -6.251 9.381 1.00 69.50 204 ASP A CA 1
ATOM 1698 C C . ASP A 1 204 ? 8.429 -6.363 8.630 1.00 69.50 204 ASP A C 1
ATOM 1700 O O . ASP A 1 204 ? 8.333 -6.999 7.579 1.00 69.50 204 ASP A O 1
ATOM 1704 N N . ILE A 1 205 ? 7.397 -5.645 9.092 1.00 72.00 205 ILE A N 1
ATOM 1705 C CA . ILE A 1 205 ? 6.113 -5.576 8.375 1.00 72.00 205 ILE A CA 1
ATOM 1706 C C . ILE A 1 205 ? 6.300 -4.893 7.014 1.00 72.00 205 ILE A C 1
ATOM 1708 O O . ILE A 1 205 ? 5.828 -5.401 6.001 1.00 72.00 205 ILE A O 1
ATOM 1712 N N . ARG A 1 206 ? 6.995 -3.751 6.964 1.00 74.00 206 ARG A N 1
ATOM 1713 C CA . ARG A 1 206 ? 7.234 -2.980 5.733 1.00 74.00 206 ARG A CA 1
ATOM 1714 C C . ARG A 1 206 ? 8.030 -3.774 4.694 1.00 74.00 206 ARG A C 1
ATOM 1716 O O . ARG A 1 206 ? 7.677 -3.705 3.524 1.00 74.00 206 ARG A O 1
ATOM 1723 N N . SER A 1 207 ? 9.074 -4.490 5.100 1.00 73.81 207 SER A N 1
ATOM 1724 C CA . SER A 1 207 ? 9.974 -5.249 4.220 1.00 73.81 207 SER A CA 1
ATOM 1725 C C . SER A 1 207 ? 9.299 -6.473 3.610 1.00 73.81 207 SER A C 1
ATOM 1727 O O . SER A 1 207 ? 9.603 -6.839 2.480 1.00 73.81 207 SER A O 1
ATOM 1729 N N . SER A 1 208 ? 8.316 -7.050 4.307 1.00 75.19 208 SER A N 1
ATOM 1730 C CA . SER A 1 208 ? 7.467 -8.118 3.765 1.00 75.19 208 SER A CA 1
ATOM 1731 C C . SER A 1 208 ? 6.444 -7.639 2.720 1.00 75.19 208 SER A C 1
ATOM 1733 O O . SER A 1 208 ? 5.740 -8.449 2.109 1.00 75.19 208 SER A O 1
ATOM 1735 N N . LEU A 1 209 ? 6.325 -6.323 2.520 1.00 80.44 209 LEU A N 1
ATOM 1736 C CA . LEU A 1 209 ? 5.344 -5.708 1.637 1.00 80.44 209 LEU A CA 1
ATOM 1737 C C . LEU A 1 209 ? 6.026 -5.059 0.429 1.00 80.44 209 LEU A C 1
ATOM 1739 O O . LEU A 1 209 ? 7.109 -4.491 0.561 1.00 80.44 209 LEU A O 1
ATOM 1743 N N . PRO A 1 210 ? 5.365 -5.036 -0.743 1.00 79.19 210 PRO A N 1
ATOM 1744 C CA . PRO A 1 210 ? 5.866 -4.288 -1.885 1.00 79.19 210 PRO A CA 1
ATOM 1745 C C . PRO A 1 210 ? 6.131 -2.827 -1.517 1.00 79.19 210 PRO A C 1
ATOM 1747 O O . PRO A 1 210 ? 5.313 -2.179 -0.854 1.00 79.19 210 PRO A O 1
ATOM 1750 N N . ASP A 1 211 ? 7.238 -2.267 -2.001 1.00 76.31 211 ASP A N 1
ATOM 1751 C CA . ASP A 1 211 ? 7.658 -0.900 -1.670 1.00 76.31 211 ASP A CA 1
ATOM 1752 C C . ASP A 1 211 ? 6.613 0.174 -2.005 1.00 76.31 211 ASP A C 1
ATOM 1754 O O . ASP A 1 211 ? 6.523 1.217 -1.347 1.00 76.31 211 ASP A O 1
ATOM 1758 N N . SER A 1 212 ? 5.812 -0.113 -3.026 1.00 81.69 212 SER A N 1
ATOM 1759 C CA . SER A 1 212 ? 4.675 0.645 -3.551 1.00 81.69 212 SER A CA 1
ATOM 1760 C C . SER A 1 212 ? 3.438 0.642 -2.651 1.00 81.69 212 SER A C 1
ATOM 1762 O O . SER A 1 212 ? 2.522 1.430 -2.902 1.00 81.69 212 SER A O 1
ATOM 1764 N N . THR A 1 213 ? 3.392 -0.211 -1.624 1.00 86.31 213 THR A N 1
ATOM 1765 C CA . THR A 1 213 ? 2.266 -0.303 -0.690 1.00 86.31 213 THR A CA 1
ATOM 1766 C C . THR A 1 213 ? 1.999 1.058 -0.053 1.00 86.31 213 THR A C 1
ATOM 1768 O O . THR A 1 213 ? 2.898 1.702 0.492 1.00 86.31 213 THR A O 1
ATOM 1771 N N . ARG A 1 214 ? 0.743 1.508 -0.120 1.00 86.06 214 ARG A N 1
ATOM 1772 C CA . ARG A 1 214 ? 0.284 2.801 0.407 1.00 86.06 214 ARG A CA 1
ATOM 1773 C C . ARG A 1 214 ? -0.358 2.675 1.775 1.00 86.06 214 ARG A C 1
ATOM 1775 O O . ARG A 1 214 ? -0.192 3.572 2.600 1.00 86.06 214 ARG A O 1
ATOM 1782 N N . PHE A 1 215 ? -1.042 1.569 2.033 1.00 89.25 215 PHE A N 1
ATOM 1783 C CA . PHE A 1 215 ? -1.574 1.267 3.353 1.00 89.25 215 PHE A CA 1
ATOM 1784 C C . PHE A 1 215 ? -1.708 -0.236 3.589 1.00 89.25 215 PHE A C 1
ATOM 1786 O O . PHE A 1 215 ? -1.712 -1.036 2.649 1.00 89.25 215 PHE A O 1
ATOM 1793 N N . VAL A 1 216 ? -1.868 -0.580 4.863 1.00 91.81 216 VAL A N 1
ATOM 1794 C CA . VAL A 1 216 ? -2.197 -1.911 5.366 1.00 91.81 216 VAL A CA 1
ATOM 1795 C C . VAL A 1 216 ? -3.374 -1.786 6.322 1.00 91.81 216 VAL A C 1
ATOM 1797 O O . VAL A 1 216 ? -3.409 -0.886 7.157 1.00 91.81 216 VAL A O 1
ATOM 1800 N N . ILE A 1 217 ? -4.338 -2.685 6.196 1.00 93.25 217 ILE A N 1
ATOM 1801 C CA . ILE A 1 217 ? -5.427 -2.882 7.148 1.00 93.25 217 ILE A CA 1
ATOM 1802 C C . ILE A 1 217 ? -5.140 -4.180 7.885 1.00 93.25 217 ILE A C 1
ATOM 1804 O O . ILE A 1 217 ? -4.853 -5.179 7.234 1.00 93.25 217 ILE A O 1
ATOM 1808 N N . ILE A 1 218 ? -5.217 -4.169 9.209 1.00 92.44 218 ILE A N 1
ATOM 1809 C CA . ILE A 1 218 ? -4.937 -5.315 10.072 1.00 92.44 218 ILE A CA 1
ATOM 1810 C C . ILE A 1 218 ? -6.158 -5.522 10.962 1.00 92.44 218 ILE A C 1
ATOM 1812 O O . ILE A 1 218 ? -6.542 -4.625 11.710 1.00 92.44 218 ILE A O 1
ATOM 1816 N N . LEU A 1 219 ? -6.793 -6.684 10.848 1.00 92.50 219 LEU A N 1
ATOM 1817 C CA . LEU A 1 219 ? -7.886 -7.091 11.727 1.00 92.50 219 LEU A CA 1
ATOM 1818 C C . LEU A 1 219 ? -7.344 -7.497 13.107 1.00 92.50 219 LEU A C 1
ATOM 1820 O O . LEU A 1 219 ? -6.195 -7.933 13.197 1.00 92.50 219 LEU A O 1
ATOM 1824 N N . PRO A 1 220 ? -8.184 -7.498 14.159 1.00 90.25 220 PRO A N 1
ATOM 1825 C CA . PRO A 1 220 ? -7.784 -7.887 15.519 1.00 90.25 220 PRO A CA 1
ATOM 1826 C C . PRO A 1 220 ? -7.104 -9.259 15.647 1.00 90.25 220 PRO A C 1
ATOM 1828 O O . PRO A 1 220 ? -6.346 -9.506 16.577 1.00 90.25 220 PRO A O 1
ATOM 1831 N N . LYS A 1 221 ? -7.364 -10.179 14.710 1.00 89.00 221 LYS A N 1
ATOM 1832 C CA . LYS A 1 221 ? -6.793 -11.539 14.699 1.00 89.00 221 LYS A CA 1
ATOM 1833 C C . LYS A 1 221 ? -5.476 -11.655 13.912 1.00 89.00 221 LYS A C 1
ATOM 1835 O O . LYS A 1 221 ? -5.008 -12.773 13.666 1.00 89.00 221 LYS A O 1
ATOM 1840 N N . GLY A 1 222 ? -4.910 -10.527 13.482 1.00 89.62 222 GLY A N 1
ATOM 1841 C CA . GLY A 1 222 ? -3.653 -10.443 12.737 1.00 89.62 222 GLY A CA 1
ATOM 1842 C C . GLY A 1 222 ? -3.766 -10.725 11.236 1.00 89.62 222 GLY A C 1
ATOM 1843 O O . GLY A 1 222 ? -2.752 -10.712 10.541 1.00 89.62 222 GLY A O 1
ATOM 1844 N N . GLU A 1 223 ? -4.964 -10.981 10.700 1.00 93.62 223 GLU A N 1
ATOM 1845 C CA . GLU A 1 223 ? -5.163 -10.988 9.245 1.00 93.62 223 GLU A CA 1
ATOM 1846 C C . GLU A 1 223 ? -4.964 -9.579 8.689 1.00 93.62 223 GLU A C 1
ATOM 1848 O O . GLU A 1 223 ? -5.452 -8.608 9.267 1.00 93.62 223 GLU A O 1
ATOM 1853 N N . TYR A 1 224 ? -4.264 -9.464 7.562 1.00 93.88 224 TYR A N 1
ATOM 1854 C CA . TYR A 1 224 ? -3.982 -8.177 6.946 1.00 93.88 224 TYR A CA 1
ATOM 1855 C C . TYR A 1 224 ? -4.344 -8.127 5.464 1.00 93.88 224 TYR A C 1
ATOM 1857 O O . TYR A 1 224 ? -4.374 -9.141 4.763 1.00 93.88 224 TYR A O 1
ATOM 1865 N N . PHE A 1 225 ? -4.610 -6.908 5.007 1.00 93.94 225 PHE A N 1
ATOM 1866 C CA . PHE A 1 225 ? -4.792 -6.538 3.615 1.00 93.94 225 PHE A CA 1
ATOM 1867 C C . PHE A 1 225 ? -3.898 -5.343 3.292 1.00 93.94 225 PHE A C 1
ATOM 1869 O O . PHE A 1 225 ? -3.988 -4.313 3.958 1.00 93.94 225 PHE A O 1
ATOM 1876 N N . SER A 1 226 ? -3.058 -5.453 2.268 1.00 92.19 226 SER A N 1
ATOM 1877 C CA . SER A 1 226 ? -2.234 -4.352 1.768 1.00 92.19 226 SER A CA 1
ATOM 1878 C C . SER A 1 226 ? -2.691 -3.896 0.384 1.00 92.19 226 SER A C 1
ATOM 1880 O O . SER A 1 226 ? -3.225 -4.680 -0.405 1.00 92.19 226 SER A O 1
ATOM 1882 N N . SER A 1 227 ? -2.493 -2.609 0.093 1.00 90.88 227 SER A N 1
ATOM 1883 C CA . SER A 1 227 ? -2.885 -1.995 -1.179 1.00 90.88 227 SER A CA 1
ATOM 1884 C C . SER A 1 227 ? -1.846 -0.985 -1.663 1.00 90.88 227 SER A C 1
ATOM 1886 O O . SER A 1 227 ? -1.413 -0.110 -0.910 1.00 90.88 227 SER A O 1
ATOM 1888 N N . GLU A 1 228 ? -1.495 -1.050 -2.950 1.00 88.12 228 GLU A N 1
ATOM 1889 C CA . GLU A 1 228 ? -0.739 -0.002 -3.659 1.00 88.12 228 GLU A CA 1
ATOM 1890 C C . GLU A 1 228 ? -1.587 1.235 -3.993 1.00 88.12 228 GLU A C 1
ATOM 1892 O O . GLU A 1 228 ? -1.059 2.292 -4.353 1.00 88.12 228 GLU A O 1
ATOM 1897 N N . PHE A 1 229 ? -2.911 1.112 -3.927 1.00 82.94 229 PHE A N 1
ATOM 1898 C CA . PHE A 1 229 ? -3.823 2.171 -4.328 1.00 82.94 229 PHE A CA 1
ATOM 1899 C C . PHE A 1 229 ? -4.464 2.865 -3.165 1.00 82.94 229 PHE A C 1
ATOM 1901 O O . PHE A 1 229 ? -4.811 2.234 -2.173 1.00 82.94 229 PHE A O 1
ATOM 1908 N N . PHE A 1 230 ? -4.741 4.143 -3.399 1.00 76.94 230 PHE A N 1
ATOM 1909 C CA . PHE A 1 230 ? -5.663 4.876 -2.569 1.00 76.94 230 PHE A CA 1
ATOM 1910 C C . PHE A 1 230 ? -7.115 4.432 -2.830 1.00 76.94 230 PHE A C 1
ATOM 1912 O O . PHE A 1 230 ? -7.530 4.293 -3.984 1.00 76.94 230 PHE A O 1
ATOM 1919 N N . VAL A 1 231 ? -7.907 4.254 -1.774 1.00 78.56 231 VAL A N 1
ATOM 1920 C CA . VAL A 1 231 ? -9.301 3.818 -1.791 1.00 78.56 231 VAL A CA 1
ATOM 1921 C C . VAL A 1 231 ? -10.224 4.894 -1.211 1.00 78.56 231 VAL A C 1
ATOM 1923 O O . VAL A 1 231 ? -9.947 5.582 -0.221 1.00 78.56 231 VAL A O 1
ATOM 1926 N N . HIS A 1 232 ? -11.377 5.050 -1.854 1.00 80.56 232 HIS A N 1
ATOM 1927 C CA . HIS A 1 232 ? -12.415 5.971 -1.415 1.00 80.56 232 HIS A CA 1
ATOM 1928 C C . HIS A 1 232 ? -13.164 5.414 -0.181 1.00 80.56 232 HIS A C 1
ATOM 1930 O O . HIS A 1 232 ? -13.459 4.218 -0.136 1.00 80.56 232 HIS A O 1
ATOM 1936 N N . PRO A 1 233 ? -13.597 6.257 0.781 1.00 79.62 233 PRO A N 1
ATOM 1937 C CA . PRO A 1 233 ? -14.328 5.836 1.980 1.00 79.62 233 PRO A CA 1
ATOM 1938 C C . PRO A 1 233 ? -15.529 4.938 1.712 1.00 79.62 233 PRO A C 1
ATOM 1940 O O . PRO A 1 233 ? -15.810 4.034 2.484 1.00 79.62 233 PRO A O 1
ATOM 1943 N N . LYS A 1 234 ? -16.261 5.216 0.626 1.00 82.81 234 LYS A N 1
ATOM 1944 C CA . LYS A 1 234 ? -17.451 4.436 0.250 1.00 82.81 234 LYS A CA 1
ATOM 1945 C C . LYS A 1 234 ? -17.117 2.966 -0.022 1.00 82.81 234 LYS A C 1
ATOM 1947 O O . LYS A 1 234 ? -17.959 2.130 0.260 1.00 82.81 234 LYS A O 1
ATOM 1952 N N . SER A 1 235 ? -15.924 2.676 -0.539 1.00 84.38 235 SER A N 1
ATOM 1953 C CA . SER A 1 235 ? -15.484 1.308 -0.819 1.00 84.38 235 SER A CA 1
ATOM 1954 C C . SER A 1 235 ? -14.806 0.679 0.397 1.00 84.38 235 SER A C 1
ATOM 1956 O O . SER A 1 235 ? -15.034 -0.489 0.680 1.00 84.38 235 SER A O 1
ATOM 1958 N N . ILE A 1 236 ? -14.004 1.451 1.143 1.00 87.06 236 ILE A N 1
ATOM 1959 C CA . ILE A 1 236 ? -13.198 0.898 2.241 1.00 87.06 236 ILE A CA 1
ATOM 1960 C C . ILE A 1 236 ? -13.978 0.701 3.546 1.00 87.06 236 ILE A C 1
ATOM 1962 O O . ILE A 1 236 ? -13.658 -0.201 4.300 1.00 87.06 236 ILE A O 1
ATOM 1966 N N . ILE A 1 237 ? -15.004 1.509 3.836 1.00 89.69 237 ILE A N 1
ATOM 1967 C CA . ILE A 1 237 ? -15.760 1.384 5.095 1.00 89.69 237 ILE A CA 1
ATO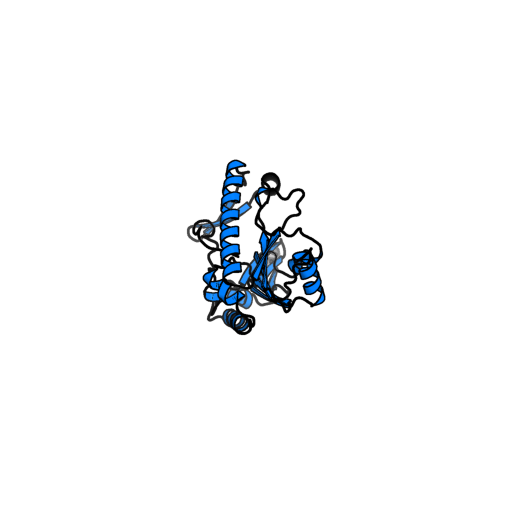M 1968 C C . ILE A 1 237 ? -16.496 0.035 5.187 1.00 89.69 237 ILE A C 1
ATOM 1970 O O . ILE A 1 237 ? -16.368 -0.609 6.223 1.00 89.69 237 ILE A O 1
ATOM 1974 N N . PRO A 1 238 ? -17.211 -0.441 4.143 1.00 90.44 238 PRO A N 1
ATOM 1975 C CA . PRO A 1 238 ? -17.778 -1.790 4.160 1.00 90.44 238 PRO A CA 1
ATOM 1976 C C . PRO A 1 238 ? -16.721 -2.873 4.401 1.00 90.44 238 PRO A C 1
ATOM 1978 O O . PRO A 1 238 ? -16.951 -3.784 5.185 1.00 90.44 238 PRO A O 1
ATOM 1981 N N . PHE A 1 239 ? -15.546 -2.723 3.784 1.00 90.94 239 PHE A N 1
ATOM 1982 C CA . PHE A 1 239 ? -14.419 -3.638 3.954 1.00 90.94 239 PHE A CA 1
ATOM 1983 C C . PHE A 1 239 ? -13.874 -3.642 5.395 1.00 90.94 239 PHE A C 1
ATOM 1985 O O . PHE A 1 239 ? -13.625 -4.706 5.952 1.00 90.94 239 PHE A O 1
ATOM 1992 N N . LEU A 1 240 ? -13.738 -2.466 6.022 1.00 91.62 240 LEU A N 1
ATOM 1993 C CA . LEU A 1 240 ? -13.276 -2.305 7.410 1.00 91.62 240 LEU A CA 1
ATOM 1994 C C . LEU A 1 240 ? -14.260 -2.858 8.448 1.00 91.62 240 LEU A C 1
ATOM 1996 O O . LEU A 1 240 ? -13.837 -3.279 9.521 1.00 91.62 240 LEU A O 1
ATOM 2000 N N . ASN A 1 241 ? -15.557 -2.837 8.136 1.00 90.94 241 ASN A N 1
ATOM 2001 C CA . ASN A 1 241 ? -16.613 -3.355 9.007 1.00 90.94 241 ASN A CA 1
ATOM 2002 C C . ASN A 1 241 ? -16.828 -4.863 8.866 1.00 90.94 241 ASN A C 1
ATOM 2004 O O . ASN A 1 241 ? -17.626 -5.431 9.607 1.00 90.94 241 ASN A O 1
ATOM 2008 N N . ASN A 1 242 ? -16.155 -5.502 7.911 1.00 91.50 242 ASN A N 1
ATOM 2009 C CA . ASN A 1 242 ? -16.263 -6.929 7.694 1.00 91.50 242 ASN A CA 1
ATOM 2010 C C . ASN A 1 242 ? -15.126 -7.660 8.420 1.00 91.50 242 ASN A C 1
ATOM 2012 O O . ASN A 1 242 ? -13.951 -7.422 8.138 1.00 91.50 242 ASN A O 1
ATOM 2016 N N . SER A 1 243 ? -15.488 -8.553 9.339 1.00 89.62 243 SER A N 1
ATOM 2017 C CA . SER A 1 243 ? -14.551 -9.403 10.077 1.00 89.62 243 SER A CA 1
ATOM 2018 C C . SER A 1 243 ? -14.128 -10.660 9.308 1.00 89.62 243 SER A C 1
ATOM 2020 O O . SER A 1 243 ? -13.144 -11.285 9.697 1.00 89.62 243 SER A O 1
ATOM 2022 N N . ASP A 1 244 ? -14.831 -11.023 8.228 1.00 92.56 244 ASP A N 1
ATOM 2023 C CA . ASP A 1 244 ? -14.496 -12.137 7.339 1.00 92.56 244 ASP A CA 1
ATOM 2024 C C . ASP A 1 244 ? -14.223 -11.649 5.910 1.00 92.56 244 ASP A C 1
ATOM 2026 O O . ASP A 1 244 ? -15.111 -11.269 5.143 1.00 92.56 244 ASP A O 1
ATOM 2030 N N . TRP A 1 245 ? -12.958 -11.723 5.506 1.00 94.81 245 TRP A N 1
ATOM 2031 C CA . TRP A 1 245 ? -12.535 -11.331 4.164 1.00 94.81 245 TRP A CA 1
ATOM 2032 C C . TRP A 1 245 ? -12.599 -12.446 3.122 1.00 94.81 245 TRP A C 1
ATOM 2034 O O . TRP A 1 245 ? -12.059 -12.283 2.027 1.00 94.81 245 TRP A O 1
ATOM 2044 N N . SER A 1 246 ? -13.259 -13.569 3.403 1.00 94.81 246 SER A N 1
ATOM 2045 C CA . SER A 1 246 ? -13.400 -14.678 2.452 1.00 94.81 246 SER A CA 1
ATOM 2046 C C . SER A 1 246 ? -14.003 -14.240 1.116 1.00 94.81 246 SER A C 1
ATOM 2048 O O . SER A 1 246 ? -13.537 -14.674 0.062 1.00 94.81 246 SER A O 1
ATOM 2050 N N . GLU A 1 247 ? -14.991 -13.340 1.127 1.00 94.88 247 GLU A N 1
ATOM 2051 C CA . GLU A 1 247 ? -15.556 -12.771 -0.103 1.00 94.88 247 GLU A CA 1
ATOM 2052 C C . GLU A 1 247 ? -14.527 -11.951 -0.886 1.00 94.88 247 GLU A C 1
ATOM 2054 O O . GLU A 1 247 ? -14.321 -12.200 -2.071 1.00 94.88 247 GLU A O 1
ATOM 2059 N N . TYR A 1 248 ? -13.797 -11.051 -0.226 1.00 94.62 248 TYR A N 1
ATOM 2060 C CA . TYR A 1 248 ? -12.782 -10.233 -0.891 1.00 94.62 248 TYR A CA 1
ATOM 2061 C C . TYR A 1 248 ? -11.601 -11.069 -1.402 1.00 94.62 248 TYR A C 1
ATOM 2063 O O . TYR A 1 248 ? -11.074 -10.812 -2.482 1.00 94.62 248 TYR A O 1
ATOM 2071 N N . LYS A 1 249 ? -11.208 -12.124 -0.682 1.00 95.38 249 LYS A N 1
ATOM 2072 C CA . LYS A 1 249 ? -10.200 -13.086 -1.153 1.00 95.38 249 LYS A CA 1
ATOM 2073 C C . LYS A 1 249 ? -10.679 -13.802 -2.424 1.00 95.38 249 LYS A C 1
ATOM 2075 O O . LYS A 1 249 ? -9.905 -13.946 -3.374 1.00 95.38 249 LYS A O 1
ATOM 2080 N N . ARG A 1 250 ? -11.960 -14.196 -2.491 1.00 95.38 250 ARG A N 1
ATOM 2081 C CA . ARG A 1 250 ? -12.567 -14.756 -3.717 1.00 95.38 250 ARG A CA 1
ATOM 2082 C C . ARG A 1 250 ? -12.603 -13.735 -4.850 1.00 95.38 250 ARG A C 1
ATOM 2084 O O . ARG A 1 250 ? -12.215 -14.074 -5.966 1.00 95.38 250 ARG A O 1
ATOM 2091 N N . ASP A 1 251 ? -12.989 -12.493 -4.573 1.00 94.94 251 ASP A N 1
ATOM 2092 C CA . ASP A 1 251 ? -12.998 -11.415 -5.565 1.00 94.94 251 ASP A CA 1
ATOM 2093 C C . ASP A 1 251 ? -11.611 -11.171 -6.165 1.00 94.94 251 ASP A C 1
ATOM 2095 O O . ASP A 1 251 ? -11.485 -10.982 -7.380 1.00 94.94 251 ASP A O 1
ATOM 2099 N N . LEU A 1 252 ? -10.558 -11.211 -5.342 1.00 93.88 252 LEU A N 1
ATOM 2100 C CA . LEU A 1 252 ? -9.178 -11.075 -5.809 1.00 93.88 252 LEU A CA 1
ATOM 2101 C C . LEU A 1 252 ? -8.790 -12.250 -6.711 1.00 93.88 252 LEU A C 1
ATOM 2103 O O . LEU A 1 252 ? -8.267 -12.043 -7.808 1.00 93.88 252 LEU A O 1
ATOM 2107 N N . LYS A 1 253 ? -9.120 -13.480 -6.297 1.00 93.31 253 LYS A N 1
ATOM 2108 C CA . LYS A 1 253 ? -8.887 -14.688 -7.101 1.00 93.31 253 LYS A CA 1
ATOM 2109 C C . LYS A 1 253 ? -9.603 -14.611 -8.451 1.00 93.31 253 LYS A C 1
ATOM 2111 O O . LYS A 1 253 ? -8.998 -14.902 -9.480 1.00 93.31 253 LYS A O 1
ATOM 2116 N N . TYR A 1 254 ? -10.861 -14.171 -8.481 1.00 93.12 254 TYR A N 1
ATOM 2117 C CA . TYR A 1 254 ? -11.594 -13.985 -9.735 1.00 93.12 254 TYR A CA 1
ATOM 2118 C C . TYR A 1 254 ? -11.008 -12.864 -10.589 1.00 93.12 254 TYR A C 1
ATOM 2120 O O . TYR A 1 254 ? -10.911 -13.020 -11.808 1.00 93.12 254 TYR A O 1
ATOM 2128 N N . SER A 1 255 ? -10.546 -11.776 -9.974 1.00 92.56 255 SER A N 1
ATOM 2129 C CA . SER A 1 255 ? -9.862 -10.679 -10.669 1.00 92.56 255 SER A CA 1
ATOM 2130 C C . SER A 1 255 ? -8.590 -11.130 -11.398 1.00 92.56 255 SER A C 1
ATOM 2132 O O . SER A 1 255 ? -8.182 -10.485 -12.361 1.00 92.56 255 SER A O 1
ATOM 2134 N N . ASN A 1 256 ? -7.991 -12.257 -10.995 1.00 87.12 256 ASN A N 1
ATOM 2135 C CA . ASN A 1 256 ? -6.867 -12.869 -11.701 1.00 87.12 256 ASN A CA 1
ATOM 2136 C C . ASN A 1 256 ? -7.280 -13.620 -12.985 1.00 87.12 256 ASN A C 1
ATOM 2138 O O . ASN A 1 256 ? -6.440 -13.961 -13.812 1.00 87.12 256 ASN A O 1
ATOM 2142 N N . SER A 1 257 ? -8.566 -13.859 -13.237 1.00 85.88 257 SER A N 1
ATOM 2143 C CA . SER A 1 257 ? -8.989 -14.470 -14.504 1.00 85.88 257 SER A CA 1
ATOM 2144 C C . SER A 1 257 ? -8.840 -13.506 -15.692 1.00 85.88 257 SER A C 1
ATOM 2146 O O . SER A 1 257 ? -8.943 -12.285 -15.560 1.00 85.88 257 SER A O 1
ATOM 2148 N N . ILE A 1 258 ? -8.644 -14.056 -16.895 1.00 74.31 258 ILE A N 1
ATOM 2149 C CA . ILE A 1 258 ? -8.516 -13.276 -18.143 1.00 74.31 258 ILE A CA 1
ATOM 2150 C C . ILE A 1 258 ? -9.776 -12.430 -18.415 1.00 74.31 258 ILE A C 1
ATOM 2152 O O . ILE A 1 258 ? -9.683 -11.321 -18.944 1.00 74.31 258 ILE A O 1
ATOM 2156 N N . LYS A 1 259 ? -10.952 -12.915 -17.992 1.00 83.12 259 LYS A N 1
ATOM 2157 C CA . LYS A 1 259 ? -12.251 -12.253 -18.187 1.00 83.12 259 LYS A CA 1
ATOM 2158 C C . LYS A 1 259 ? -12.358 -10.907 -17.459 1.00 83.12 259 LYS A C 1
ATOM 2160 O O . LYS A 1 259 ? -13.063 -10.014 -17.925 1.00 83.12 259 LYS A O 1
ATOM 2165 N N . TYR A 1 260 ? -11.656 -10.731 -16.339 1.00 85.50 260 TYR A N 1
ATOM 2166 C CA . TYR A 1 260 ? -11.831 -9.579 -15.453 1.00 85.50 260 TYR A CA 1
ATOM 2167 C C . TYR A 1 260 ? -10.603 -8.661 -15.422 1.00 85.50 260 TYR A C 1
ATOM 2169 O O . TYR A 1 260 ? -10.116 -8.302 -14.355 1.00 85.50 260 TYR A O 1
ATOM 2177 N N . LYS A 1 261 ? -10.137 -8.186 -16.591 1.00 84.56 261 LYS A N 1
ATOM 2178 C CA . LYS A 1 261 ? -8.987 -7.253 -16.685 1.00 84.56 261 LYS A CA 1
ATOM 2179 C C . LYS A 1 261 ? -9.114 -6.006 -15.795 1.00 84.56 261 LYS A C 1
ATOM 2181 O O . LYS A 1 261 ? -8.118 -5.511 -15.286 1.00 84.56 261 LYS A O 1
ATOM 2186 N N . LYS A 1 262 ? -10.329 -5.489 -15.584 1.00 86.31 262 LYS A N 1
ATOM 2187 C CA . LYS A 1 262 ? -10.580 -4.322 -14.711 1.00 86.31 262 LYS A CA 1
ATOM 2188 C C . LYS A 1 262 ? -10.796 -4.687 -13.236 1.00 86.31 262 LYS A C 1
ATOM 2190 O O . LYS A 1 262 ? -11.060 -3.791 -12.443 1.00 86.31 262 LYS A O 1
ATOM 2195 N N . GLY A 1 263 ? -10.680 -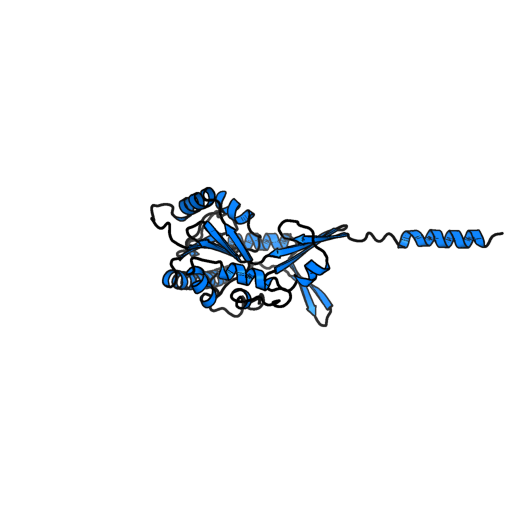5.959 -12.870 1.00 88.81 263 GLY A N 1
ATOM 2196 C CA . GLY A 1 263 ? -11.042 -6.488 -11.560 1.00 88.81 263 GLY A CA 1
ATOM 2197 C C . GLY A 1 263 ? -12.488 -6.984 -11.506 1.00 88.81 263 GLY A C 1
ATOM 2198 O O . GLY A 1 263 ? -13.310 -6.697 -12.384 1.00 88.81 263 GLY A O 1
ATOM 2199 N N . TYR A 1 264 ? -12.783 -7.738 -10.454 1.00 92.69 264 TYR A N 1
ATOM 2200 C CA . TYR A 1 264 ? -14.088 -8.284 -10.095 1.00 92.69 264 TYR A CA 1
ATOM 2201 C C . TYR A 1 264 ? -14.497 -7.778 -8.702 1.00 92.69 264 TYR A C 1
ATOM 2203 O O . TYR A 1 264 ? -13.630 -7.448 -7.892 1.00 92.69 264 TYR A O 1
ATOM 2211 N N . GLY A 1 265 ? -15.807 -7.667 -8.455 1.00 91.69 265 GLY A N 1
ATOM 2212 C CA . GLY A 1 265 ? -16.367 -7.262 -7.160 1.00 91.69 265 GLY A CA 1
ATOM 2213 C C . GLY A 1 265 ? -15.712 -6.007 -6.575 1.00 91.69 265 GLY A C 1
ATOM 2214 O O . GLY A 1 265 ? -15.655 -4.964 -7.241 1.00 91.69 265 GLY A O 1
ATOM 2215 N N . PHE A 1 266 ? -15.171 -6.120 -5.359 1.00 89.62 266 PHE A N 1
ATOM 2216 C CA . PHE A 1 266 ? -14.468 -5.034 -4.665 1.00 89.62 266 PHE A CA 1
ATOM 2217 C C . PHE A 1 266 ? -13.376 -4.381 -5.532 1.00 89.62 266 PHE A C 1
ATOM 2219 O O . PHE A 1 266 ? -13.356 -3.155 -5.680 1.00 89.62 266 PHE A O 1
ATOM 2226 N N . PHE A 1 267 ? -12.534 -5.177 -6.199 1.00 89.62 267 PHE A N 1
ATOM 2227 C CA . PHE A 1 267 ? -11.381 -4.691 -6.974 1.00 89.62 267 PHE A CA 1
ATOM 2228 C C . PHE A 1 267 ? -11.756 -4.033 -8.301 1.00 89.62 267 PHE A C 1
ATOM 2230 O O . PHE A 1 267 ? -10.981 -3.237 -8.828 1.00 89.62 267 PHE A O 1
ATOM 2237 N N . LYS A 1 268 ? -12.957 -4.303 -8.827 1.00 86.31 268 LYS A N 1
ATOM 2238 C CA . LYS A 1 268 ? -13.493 -3.587 -9.997 1.00 86.31 268 LYS A CA 1
ATOM 2239 C C . LYS A 1 268 ? -13.779 -2.118 -9.683 1.00 86.31 268 LYS A C 1
ATOM 2241 O O . LYS A 1 268 ? -13.696 -1.262 -10.563 1.00 86.31 268 LYS A O 1
ATOM 2246 N N . SER A 1 269 ? -14.164 -1.843 -8.437 1.00 70.88 269 SER A N 1
ATOM 2247 C CA . SER A 1 269 ? -14.573 -0.514 -7.974 1.00 70.88 269 SER A CA 1
ATOM 2248 C C . SER A 1 269 ? -13.398 0.387 -7.586 1.00 70.88 269 SER A C 1
ATOM 2250 O O . SER A 1 269 ? -13.587 1.590 -7.394 1.00 70.88 269 SER A O 1
ATOM 2252 N N . LEU A 1 270 ? -12.188 -0.173 -7.482 1.00 73.31 270 LEU A N 1
ATOM 2253 C CA . LEU A 1 270 ? -10.993 0.579 -7.126 1.00 73.31 270 LEU A CA 1
ATOM 2254 C C . LEU A 1 270 ? -10.488 1.345 -8.361 1.00 73.31 270 LEU A C 1
ATOM 2256 O O . LEU A 1 270 ? -10.168 0.734 -9.385 1.00 73.31 270 LEU A O 1
ATOM 2260 N N . PRO A 1 271 ? -10.454 2.689 -8.327 1.00 59.25 271 PRO A N 1
ATOM 2261 C CA . PRO A 1 271 ? -10.111 3.478 -9.499 1.00 59.25 271 PRO A CA 1
ATOM 2262 C C . PRO A 1 271 ? -8.653 3.237 -9.912 1.00 59.25 271 PRO A C 1
ATOM 2264 O O . PRO A 1 271 ? -7.722 3.655 -9.238 1.00 59.25 271 PRO A O 1
ATOM 2267 N N . TYR A 1 272 ? -8.451 2.648 -11.093 1.00 54.44 272 TYR A N 1
ATOM 2268 C CA . TYR A 1 272 ? -7.131 2.424 -11.709 1.00 54.44 272 TYR A CA 1
ATOM 2269 C C . TYR A 1 272 ? -6.417 3.729 -12.144 1.00 54.44 272 TYR A C 1
ATOM 2271 O O . TYR A 1 272 ? -5.304 3.709 -12.669 1.00 54.44 272 TYR A O 1
ATOM 2279 N N . ARG A 1 273 ? -7.046 4.904 -12.001 1.00 50.31 273 ARG A N 1
ATOM 2280 C CA . ARG A 1 273 ? -6.536 6.138 -12.617 1.00 50.31 273 ARG A CA 1
ATOM 2281 C C . ARG A 1 273 ? -5.487 6.834 -11.748 1.00 50.31 273 ARG A C 1
ATOM 2283 O O . ARG A 1 273 ? -5.797 7.758 -11.007 1.00 50.31 273 ARG A O 1
ATOM 2290 N N . TYR A 1 274 ? -4.221 6.510 -12.021 1.00 43.03 274 TYR A N 1
ATOM 2291 C CA . TYR A 1 274 ? -3.034 7.316 -11.683 1.00 43.03 274 TYR A CA 1
ATOM 2292 C C . TYR A 1 274 ? -3.158 8.809 -12.068 1.00 43.03 274 TYR A C 1
ATOM 2294 O O . TYR A 1 274 ? -2.471 9.653 -11.501 1.00 43.03 274 TYR A O 1
ATOM 2302 N N . ARG A 1 275 ? -4.016 9.157 -13.041 1.00 33.88 275 ARG A N 1
ATOM 2303 C CA . ARG A 1 275 ? -4.009 10.474 -13.702 1.00 33.88 275 ARG A CA 1
ATOM 2304 C C . ARG A 1 275 ? -4.805 11.595 -13.025 1.00 33.88 275 ARG A C 1
ATOM 2306 O O . ARG A 1 275 ? -4.571 12.742 -13.374 1.00 33.88 275 ARG A O 1
ATOM 2313 N N . ASN A 1 276 ? -5.670 11.313 -12.047 1.00 33.03 276 ASN A N 1
ATOM 2314 C CA . ASN A 1 276 ? -6.519 12.352 -11.431 1.00 33.03 276 ASN A CA 1
ATOM 2315 C C . ASN A 1 276 ? -6.263 12.589 -9.934 1.00 33.03 276 ASN A C 1
ATOM 2317 O O . ASN A 1 276 ? -7.023 13.319 -9.303 1.00 33.03 276 ASN A O 1
ATOM 2321 N N . TYR A 1 277 ? -5.165 12.076 -9.367 1.00 40.06 277 TYR A N 1
ATOM 2322 C CA . TYR A 1 277 ? -4.760 12.410 -7.989 1.00 40.06 277 TYR A CA 1
ATOM 2323 C C . TYR A 1 277 ? -4.532 13.914 -7.765 1.00 40.06 277 TYR A C 1
ATOM 2325 O O . TYR A 1 277 ? -4.609 14.399 -6.636 1.00 40.06 277 TYR A O 1
ATOM 2333 N N . TYR A 1 278 ? -4.283 14.655 -8.847 1.00 36.31 278 TYR A N 1
ATOM 2334 C CA . TYR A 1 278 ? -4.150 16.107 -8.843 1.00 36.31 278 TYR A CA 1
ATOM 2335 C C . TYR A 1 278 ? -5.426 16.849 -9.243 1.00 36.31 278 TYR A C 1
ATOM 2337 O O . TYR A 1 278 ? -5.363 18.060 -9.336 1.00 36.31 278 TYR A O 1
ATOM 2345 N N . LEU A 1 279 ? -6.556 16.191 -9.518 1.00 30.80 279 LEU A N 1
ATOM 2346 C CA . LEU A 1 279 ? -7.754 16.890 -10.014 1.00 30.80 279 LEU A CA 1
ATOM 2347 C C . LEU A 1 279 ? -9.036 16.519 -9.269 1.00 30.80 279 LEU A C 1
ATOM 2349 O O . LEU A 1 279 ? -9.880 17.391 -9.084 1.00 30.80 279 LEU A O 1
ATOM 2353 N N . ASP A 1 280 ? -9.151 15.305 -8.725 1.00 34.41 280 ASP A N 1
ATOM 2354 C CA . ASP A 1 280 ? -10.247 14.960 -7.813 1.00 34.41 280 ASP A CA 1
ATOM 2355 C C . ASP A 1 280 ? -9.810 15.173 -6.359 1.00 34.41 280 ASP A C 1
ATOM 2357 O O . ASP A 1 280 ? -9.515 14.263 -5.584 1.00 34.41 280 ASP A O 1
ATOM 2361 N N . TYR A 1 281 ? -9.715 16.450 -5.990 1.00 41.59 281 TYR A N 1
ATOM 2362 C CA . TYR A 1 281 ? -9.279 16.928 -4.673 1.00 41.59 281 TYR A CA 1
ATOM 2363 C C . TYR A 1 281 ? -10.217 16.550 -3.514 1.00 41.59 281 TYR A C 1
ATOM 2365 O O . TYR A 1 281 ? -9.901 16.825 -2.350 1.00 41.59 281 TYR A O 1
ATOM 2373 N N . ASN A 1 282 ? -11.334 15.891 -3.815 1.00 39.75 282 ASN A N 1
ATOM 2374 C CA . ASN A 1 282 ? -12.347 15.463 -2.873 1.00 39.75 282 ASN A CA 1
ATOM 2375 C C . ASN A 1 282 ? -12.340 13.926 -2.765 1.00 39.75 282 ASN A C 1
ATOM 2377 O O . ASN A 1 282 ? -12.833 13.246 -3.651 1.00 39.75 282 ASN A O 1
ATOM 2381 N N . LEU A 1 283 ? -11.914 13.402 -1.606 1.00 49.06 283 LEU A N 1
ATOM 2382 C CA . LEU A 1 283 ? -12.405 12.145 -0.999 1.00 49.06 283 LEU A CA 1
ATOM 2383 C C . LEU A 1 283 ? -11.582 10.838 -1.103 1.00 49.06 283 LEU A C 1
ATOM 2385 O O . LEU A 1 283 ? -12.118 9.807 -0.708 1.00 49.06 283 LEU A O 1
ATOM 2389 N N . THR A 1 284 ? -10.313 10.794 -1.509 1.00 56.59 284 THR A N 1
ATOM 2390 C CA . THR A 1 284 ? -9.487 9.585 -1.242 1.00 56.59 284 THR A CA 1
ATOM 2391 C C . THR A 1 284 ? -8.939 9.605 0.187 1.00 56.59 284 THR A C 1
ATOM 2393 O O . THR A 1 284 ? -8.452 10.641 0.640 1.00 56.59 284 THR A O 1
ATOM 2396 N N . CYS A 1 285 ? -9.083 8.491 0.911 1.00 62.44 285 CYS A N 1
ATOM 2397 C CA . CYS A 1 285 ? -8.897 8.417 2.367 1.00 62.44 285 CYS A CA 1
ATOM 2398 C C . CYS A 1 285 ? -7.680 7.600 2.802 1.00 62.44 285 CYS A C 1
ATOM 2400 O O . CYS A 1 285 ? -6.984 7.944 3.752 1.00 62.44 285 CYS A O 1
ATOM 2402 N N . PHE A 1 286 ? -7.464 6.506 2.097 1.00 57.28 286 PHE A N 1
ATOM 2403 C CA . PHE A 1 286 ? -6.329 5.597 2.185 1.00 57.28 286 PHE A CA 1
ATOM 2404 C C . PHE A 1 286 ? -5.793 5.438 0.798 1.00 57.28 286 PHE A C 1
ATOM 2406 O O . PHE A 1 286 ? -6.592 5.787 -0.100 1.00 57.28 286 PHE A O 1
#

Radius of gyration: 24.63 Å; chains: 1; bounding box: 60×52×87 Å

Foldseek 3Di:
DPPVVVVVVVVVVCVVVPPPQPAAEFEAEPVRHGDDPVLLVLLDLFLQWDWDWDGDSRYIYIYIYGQKDKDFDPPVLLVVVCCQLPVPPPPDLQAKEKEFEDADQQALVSLVVVLVVCQVVQADWDWDQDPNDTDIDGDRRDSDDRVVVLVVLLLVLVQQLVLQVLQVVLARYDYAYEYPDADPDNPPSNPRHHYGGDDVSVVVVCVVDDVLWGMKIAGSRRIIMTGSAFDFCVLVSVVRRDPDCPVVVVQSVVSSDSVNSCGGDSSVPGDSDPPCPVPCSDTRHD

pLDDT: mean 77.95, std 14.68, range [30.8, 96.62]

Secondary structure (DSSP, 8-state):
--HHHHHHHHHHHTGGGS---PPEEEEEETT--B--HHHHHHHTT-TTEEEEEEE-SSEEEEEEEESEEEEE--HHHHHHHHHHHTTTT----SSEEEEEEE-S-SSHHHHHHHHHHHHHTT-EEEEEEETTEEEEEEEPP----HHHHHHHHHHHHHHHHHHHHHHHTTSSEEEEEEESS--S---GGGTTS-EE---HHHHHHHHTS-TT--EEEE-TTSEEEEESS---HHHHHHHHT-S-THHHHHHHHHHTSGGGTT-SHHHHSS---GGGTTT--S----

Organism: NCBI:txid3153519